Protein AF-A0A0R3FF87-F1 (afdb_monomer_lite)

Secondary structure (DSSP, 8-state):
-EETTEE--B-TT-BSHHHHHHHHHHHHH-HHHHHTT----SB--HHHHHHHHHHHHHTTS---S-B-HHHHHHHHTPPPPGGGSEEEEEEPPTT--TT-SHHHHHHHHS-TTTEEEEE-------TT---SSS--TTPPPHHHHHHHHHHHHHHHHHHS-S-EEEEEETHHHHHHHHHHHHHHSSSTTGGGGGGEEEEEEES-TTPPTT--SBTB---SB-SSSS--SS--TTEEEE--TT-TTT-BPSSHHHHHHHHHHHHHHT--TT-HHHHHHHHHHHHTTSTTHHHHHHHHHS-TT-TTTHHHHHHHHHHHHHTTHHHHT-TTTSB-SSSS--BHHHHHHHHHHHHHHHHTT-

Radius of gyration: 25.39 Å; chains: 1; bounding box: 69×38×69 Å

Structure (mmCIF, N/CA/C/O backbone):
data_AF-A0A0R3FF87-F1
#
_entry.id   AF-A0A0R3FF87-F1
#
loop_
_atom_site.group_PDB
_atom_site.id
_atom_site.type_symbol
_atom_site.label_atom_id
_atom_site.label_alt_id
_atom_site.label_comp_id
_atom_site.label_asym_id
_atom_site.label_entity_id
_atom_site.label_seq_id
_atom_site.pdbx_PDB_ins_code
_atom_site.Cartn_x
_atom_site.Cartn_y
_atom_site.Cartn_z
_atom_site.occupancy
_atom_site.B_iso_or_equiv
_atom_site.auth_seq_id
_atom_site.auth_comp_id
_atom_site.auth_asym_id
_atom_site.auth_atom_id
_atom_site.pdbx_PDB_model_num
ATOM 1 N N . MET A 1 1 ? 13.620 -11.286 -29.426 1.00 75.56 1 MET A N 1
ATOM 2 C CA . MET A 1 1 ? 13.032 -12.639 -29.392 1.00 75.56 1 MET A CA 1
ATOM 3 C C . MET A 1 1 ? 11.513 -12.632 -29.184 1.00 75.56 1 MET A C 1
ATOM 5 O O . MET A 1 1 ? 10.991 -11.913 -28.330 1.00 75.56 1 MET A O 1
ATOM 9 N N . ILE A 1 2 ? 10.801 -13.453 -29.965 1.00 73.06 2 ILE A N 1
ATOM 10 C CA . ILE A 1 2 ? 9.361 -13.717 -29.825 1.00 73.06 2 ILE A CA 1
ATOM 11 C C . ILE A 1 2 ? 9.186 -15.142 -29.293 1.00 73.06 2 ILE A C 1
ATOM 13 O O . ILE A 1 2 ? 9.691 -16.082 -29.898 1.00 73.06 2 ILE A O 1
ATOM 17 N N . VAL A 1 3 ? 8.452 -15.307 -28.194 1.00 70.25 3 VAL A N 1
ATOM 18 C CA . VAL A 1 3 ? 8.075 -16.617 -27.642 1.00 70.25 3 VAL A CA 1
ATOM 19 C C . VAL A 1 3 ? 6.555 -16.691 -27.649 1.00 70.25 3 VAL A C 1
ATOM 21 O O . VAL A 1 3 ? 5.893 -15.791 -27.139 1.00 70.25 3 VAL A O 1
ATOM 24 N N . ASN A 1 4 ? 5.988 -17.727 -28.272 1.00 73.56 4 ASN A N 1
ATOM 25 C CA . ASN A 1 4 ? 4.534 -17.911 -28.399 1.00 73.56 4 ASN A CA 1
ATOM 26 C C . ASN A 1 4 ? 3.792 -16.676 -28.958 1.00 73.56 4 ASN A C 1
ATOM 28 O O . ASN A 1 4 ? 2.701 -16.336 -28.511 1.00 73.56 4 ASN A O 1
ATOM 32 N N . GLY A 1 5 ? 4.397 -15.972 -29.922 1.00 62.62 5 GLY A N 1
ATOM 33 C CA . GLY A 1 5 ? 3.806 -14.780 -30.546 1.00 62.62 5 GLY A CA 1
ATOM 34 C C . GLY A 1 5 ? 3.910 -13.489 -29.724 1.00 62.62 5 GLY A C 1
ATOM 35 O O . GLY A 1 5 ? 3.470 -12.444 -30.195 1.00 62.62 5 GLY A O 1
ATOM 36 N N . GLN A 1 6 ? 4.522 -13.522 -28.536 1.00 64.50 6 GLN A N 1
ATOM 37 C CA . GLN A 1 6 ? 4.756 -12.340 -27.706 1.00 64.50 6 GLN A CA 1
ATOM 38 C C . GLN A 1 6 ? 6.233 -11.952 -27.687 1.00 64.50 6 GLN A C 1
ATOM 40 O O . GLN A 1 6 ? 7.121 -12.796 -27.567 1.00 64.50 6 GLN A O 1
ATOM 45 N N . PHE A 1 7 ? 6.505 -10.653 -27.791 1.00 76.44 7 PHE A N 1
ATOM 46 C CA . PHE A 1 7 ? 7.851 -10.125 -27.604 1.00 76.44 7 PHE A CA 1
ATOM 47 C C . PHE A 1 7 ? 8.219 -10.165 -26.116 1.00 76.44 7 PHE A C 1
ATOM 49 O O . PHE A 1 7 ? 7.610 -9.465 -25.310 1.00 76.44 7 PHE A O 1
ATOM 56 N N . VAL A 1 8 ? 9.222 -10.969 -25.759 1.00 80.19 8 VAL A N 1
ATOM 57 C CA . VAL A 1 8 ? 9.635 -11.185 -24.356 1.00 80.19 8 VAL A CA 1
ATOM 58 C C . VAL A 1 8 ? 10.931 -10.459 -23.982 1.00 80.19 8 VAL A C 1
ATOM 60 O O . VAL A 1 8 ? 11.294 -10.394 -22.809 1.00 80.19 8 VAL A O 1
ATOM 63 N N . GLY A 1 9 ? 11.627 -9.877 -24.961 1.00 88.44 9 GLY A N 1
ATOM 64 C CA . GLY A 1 9 ? 12.899 -9.178 -24.777 1.00 88.44 9 GLY A CA 1
ATOM 65 C C . GLY A 1 9 ? 13.931 -9.558 -25.833 1.00 88.44 9 GLY A C 1
ATOM 66 O O . GLY A 1 9 ? 13.592 -10.181 -26.842 1.00 88.44 9 GLY A O 1
ATOM 67 N N . TYR A 1 10 ? 15.183 -9.168 -25.587 1.00 94.69 10 TYR A N 1
ATOM 68 C CA . TYR A 1 10 ? 16.326 -9.518 -26.434 1.00 94.69 10 TYR A CA 1
ATOM 69 C C . TYR A 1 10 ? 17.139 -10.648 -25.798 1.00 94.69 10 TYR A C 1
ATOM 71 O O . TYR A 1 10 ? 17.425 -10.568 -24.605 1.00 94.69 10 TYR A O 1
ATOM 79 N N . GLY A 1 11 ? 17.480 -11.685 -26.551 1.00 94.19 11 GLY A N 1
ATOM 80 C CA . GLY A 1 11 ? 18.270 -12.833 -26.099 1.00 94.19 11 GLY A CA 1
ATOM 81 C C . GLY A 1 11 ? 19.233 -13.303 -27.185 1.00 94.19 11 GLY A C 1
ATOM 82 O O . GLY A 1 11 ? 19.404 -12.613 -28.189 1.00 94.19 11 GLY A O 1
ATOM 83 N N . GLU A 1 12 ? 19.859 -14.462 -26.978 1.00 94.06 12 GLU A N 1
ATOM 84 C CA . GLU A 1 12 ? 20.856 -15.002 -27.905 1.00 94.06 12 GLU A CA 1
ATOM 85 C C . GLU A 1 12 ? 20.340 -15.056 -29.355 1.00 94.06 12 GLU A C 1
ATOM 87 O O . GLU A 1 12 ? 19.213 -15.479 -29.621 1.00 94.06 12 GLU A O 1
ATOM 92 N N . GLY A 1 13 ? 21.163 -14.585 -30.292 1.00 93.69 13 GLY A N 1
ATOM 93 C CA . GLY A 1 13 ? 20.850 -14.516 -31.719 1.00 93.69 13 GLY A CA 1
ATOM 94 C C . GLY A 1 13 ? 20.108 -13.251 -32.163 1.00 93.69 13 GLY A C 1
ATOM 95 O O . GLY A 1 13 ? 20.034 -12.993 -33.364 1.00 93.69 13 GLY A O 1
ATOM 96 N N . ASP A 1 14 ? 19.590 -12.430 -31.241 1.00 95.06 14 ASP A N 1
ATOM 97 C CA . ASP A 1 14 ? 19.020 -11.129 -31.604 1.00 95.06 14 ASP A CA 1
ATOM 98 C C . ASP A 1 14 ? 20.130 -10.135 -32.013 1.00 95.06 14 ASP A C 1
ATOM 100 O O . ASP A 1 14 ? 21.211 -10.092 -31.419 1.00 95.06 14 ASP A O 1
ATOM 104 N N . GLN A 1 15 ? 19.837 -9.278 -32.999 1.00 95.12 15 GLN A N 1
ATOM 105 C CA . GLN A 1 15 ? 20.725 -8.201 -33.451 1.00 95.12 15 GLN A CA 1
ATOM 106 C C . GLN A 1 15 ? 19.973 -6.868 -33.566 1.00 95.12 15 GLN A C 1
ATOM 108 O O . GLN A 1 15 ? 18.803 -6.836 -33.955 1.00 95.12 15 GLN A O 1
ATOM 113 N N . GLY A 1 16 ? 20.647 -5.757 -33.259 1.00 92.06 16 GLY A N 1
ATOM 114 C CA . GLY A 1 16 ? 20.179 -4.411 -33.587 1.00 92.06 16 GLY A CA 1
ATOM 115 C C . GLY A 1 16 ? 20.404 -3.362 -32.492 1.00 92.06 16 GLY A C 1
ATOM 116 O O . GLY A 1 16 ? 21.045 -3.635 -31.476 1.00 92.06 16 GLY A O 1
ATOM 117 N N . PRO A 1 17 ? 19.829 -2.153 -32.652 1.00 89.75 17 PRO A N 1
ATOM 118 C CA . PRO A 1 17 ? 20.150 -0.991 -31.812 1.00 89.75 17 PRO A CA 1
ATOM 119 C C . PRO A 1 17 ? 19.880 -1.176 -30.313 1.00 89.75 17 PRO A C 1
ATOM 121 O O . PRO A 1 17 ? 20.540 -0.577 -29.466 1.00 89.75 17 PRO A O 1
ATOM 124 N N . GLU A 1 18 ? 18.888 -1.990 -29.950 1.00 88.50 18 GLU A N 1
ATOM 125 C CA . GLU A 1 18 ? 18.608 -2.278 -28.540 1.00 88.50 18 GLU A CA 1
ATOM 126 C C . GLU A 1 18 ? 19.579 -3.302 -27.947 1.00 88.50 18 GLU A C 1
ATOM 128 O O . GLU A 1 18 ? 19.941 -3.170 -26.780 1.00 88.50 18 GLU A O 1
ATOM 133 N N . VAL A 1 19 ? 20.055 -4.271 -28.734 1.00 94.81 19 VAL A N 1
ATOM 134 C CA . VAL A 1 19 ? 21.125 -5.187 -28.312 1.00 94.81 19 VAL A CA 1
ATOM 135 C C . VAL A 1 19 ? 22.423 -4.409 -28.125 1.00 94.81 19 VAL A C 1
ATOM 137 O O . VAL A 1 19 ? 23.071 -4.548 -27.088 1.00 94.81 19 VAL A O 1
ATOM 140 N N . GLU A 1 20 ? 22.739 -3.504 -29.054 1.00 94.81 20 GLU A N 1
ATOM 141 C CA . GLU A 1 20 ? 23.871 -2.582 -28.927 1.00 94.81 20 GLU A CA 1
ATOM 142 C C . GLU A 1 20 ? 23.822 -1.795 -27.619 1.00 94.81 20 GLU A C 1
ATOM 144 O O . GLU A 1 20 ? 24.807 -1.712 -26.885 1.00 94.81 20 GLU A O 1
ATOM 149 N N . ARG A 1 21 ? 22.637 -1.303 -27.255 1.00 92.31 21 ARG A N 1
ATOM 150 C CA . ARG A 1 21 ? 22.412 -0.587 -26.000 1.00 92.31 21 ARG A CA 1
ATOM 151 C C . ARG A 1 21 ? 22.600 -1.474 -24.764 1.00 92.31 21 ARG A C 1
ATOM 153 O O . ARG A 1 21 ? 23.215 -1.023 -23.796 1.00 92.31 21 ARG A O 1
ATOM 160 N N . VAL A 1 22 ? 22.118 -2.722 -24.775 1.00 94.69 22 VAL A N 1
ATOM 161 C CA . VAL A 1 22 ? 22.374 -3.707 -23.701 1.00 94.69 22 VAL A CA 1
ATOM 162 C C . VAL A 1 22 ? 23.873 -3.912 -23.517 1.00 94.69 22 VAL A C 1
ATOM 164 O O . VAL A 1 22 ? 24.384 -3.756 -22.403 1.00 94.69 22 VAL A O 1
ATOM 167 N N . ARG A 1 23 ? 24.583 -4.210 -24.607 1.00 96.31 23 ARG A N 1
ATOM 168 C CA . ARG A 1 23 ? 26.025 -4.466 -24.585 1.00 96.31 23 ARG A CA 1
ATOM 169 C C . ARG A 1 23 ? 26.808 -3.238 -24.139 1.00 96.31 23 ARG A C 1
ATOM 171 O O . ARG A 1 23 ? 27.692 -3.373 -23.294 1.00 96.31 23 ARG A O 1
ATOM 178 N N . TYR A 1 24 ? 26.436 -2.050 -24.616 1.00 94.12 24 TYR A N 1
ATOM 179 C CA . TYR A 1 24 ? 27.005 -0.776 -24.183 1.00 94.12 24 TYR A CA 1
ATOM 180 C C . TYR A 1 24 ? 26.887 -0.608 -22.666 1.00 94.12 24 TYR A C 1
ATOM 182 O O . TYR A 1 24 ? 27.896 -0.485 -21.982 1.00 94.12 24 TYR A O 1
ATOM 190 N N . TYR A 1 25 ? 25.682 -0.684 -22.095 1.00 94.50 25 TYR A N 1
ATOM 191 C CA . TYR A 1 25 ? 25.513 -0.447 -20.659 1.00 94.50 25 TYR A CA 1
ATOM 192 C C . TYR A 1 25 ? 26.166 -1.513 -19.779 1.00 94.50 25 TYR A C 1
ATOM 194 O O . TYR A 1 25 ? 26.689 -1.162 -18.719 1.00 94.50 25 TYR A O 1
ATOM 202 N N . LEU A 1 26 ? 26.159 -2.785 -20.194 1.00 95.38 26 LEU A N 1
ATOM 203 C CA . LEU A 1 26 ? 26.891 -3.837 -19.484 1.00 95.38 26 LEU A CA 1
ATOM 204 C C . LEU A 1 26 ? 28.390 -3.534 -19.467 1.00 95.38 26 LEU A C 1
ATOM 206 O O . LEU A 1 26 ? 29.014 -3.567 -18.407 1.00 95.38 26 LEU A O 1
ATOM 210 N N . THR A 1 27 ? 28.935 -3.186 -20.631 1.00 93.88 27 THR A N 1
ATOM 211 C CA . THR A 1 27 ? 30.359 -2.898 -20.799 1.00 93.88 27 THR A CA 1
ATOM 212 C C . THR A 1 27 ? 30.756 -1.636 -20.051 1.00 93.88 27 THR A C 1
ATOM 214 O O . THR A 1 27 ? 31.763 -1.661 -19.361 1.00 93.88 27 THR A O 1
ATOM 217 N N . GLU A 1 28 ? 29.984 -0.550 -20.117 1.00 91.94 28 GLU A N 1
ATOM 218 C CA . GLU A 1 28 ? 30.348 0.737 -19.511 1.00 91.94 28 GLU A CA 1
ATOM 219 C C . GLU A 1 28 ? 30.217 0.731 -17.987 1.00 91.94 28 GLU A C 1
ATOM 221 O O . GLU A 1 28 ? 31.126 1.167 -17.271 1.00 91.94 28 GLU A O 1
ATOM 226 N N . LYS A 1 29 ? 29.110 0.196 -17.461 1.00 90.75 29 LYS A N 1
ATOM 227 C CA . LYS A 1 29 ? 28.803 0.286 -16.027 1.00 90.75 29 LYS A CA 1
ATOM 228 C C . LYS A 1 29 ? 29.553 -0.729 -15.177 1.00 90.75 29 LYS A C 1
ATOM 230 O O . LYS A 1 29 ? 29.736 -0.489 -13.983 1.00 90.75 29 LYS A O 1
ATOM 235 N N . PHE A 1 30 ? 29.982 -1.852 -15.751 1.00 93.44 30 PHE A N 1
ATOM 236 C CA . PHE A 1 30 ? 30.486 -2.975 -14.969 1.00 93.44 30 PHE A CA 1
ATOM 237 C C . PHE A 1 30 ? 31.878 -3.408 -15.415 1.00 93.44 30 PHE A C 1
ATOM 239 O O . PHE A 1 30 ? 32.057 -4.041 -16.450 1.00 93.44 30 PHE A O 1
ATOM 246 N N . ARG A 1 31 ? 32.880 -3.135 -14.568 1.00 93.94 31 ARG A N 1
ATOM 247 C CA . ARG A 1 31 ? 34.257 -3.604 -14.789 1.00 93.94 31 ARG A CA 1
ATOM 248 C C . ARG A 1 31 ? 34.319 -5.123 -14.962 1.00 93.94 31 ARG A C 1
ATOM 250 O O . ARG A 1 31 ? 34.937 -5.579 -15.910 1.00 93.94 31 ARG A O 1
ATOM 257 N N . TRP A 1 32 ? 33.601 -5.874 -14.127 1.00 95.56 32 TRP A N 1
ATOM 258 C CA . TRP A 1 32 ? 33.578 -7.337 -14.199 1.00 95.56 32 TRP A CA 1
ATOM 259 C C . TRP A 1 32 ? 33.046 -7.864 -15.539 1.00 95.56 32 TRP A C 1
ATOM 261 O O . TRP A 1 32 ? 33.488 -8.913 -15.987 1.00 95.56 32 TRP A O 1
ATOM 271 N N . ALA A 1 33 ? 32.144 -7.140 -16.214 1.00 96.06 33 ALA A N 1
ATOM 272 C CA . ALA A 1 33 ? 31.680 -7.532 -17.542 1.00 96.06 33 ALA A CA 1
ATOM 273 C C . ALA A 1 33 ? 32.815 -7.402 -18.569 1.00 96.06 33 ALA A C 1
ATOM 275 O O . ALA A 1 33 ? 33.036 -8.312 -19.364 1.00 96.06 33 ALA A O 1
ATOM 276 N N . ARG A 1 34 ? 33.593 -6.312 -18.506 1.00 96.62 34 ARG A N 1
ATOM 277 C CA . ARG A 1 34 ? 34.792 -6.126 -19.343 1.00 96.62 34 ARG A CA 1
ATOM 278 C C . ARG A 1 34 ? 35.865 -7.170 -19.050 1.00 96.62 34 ARG A C 1
ATOM 280 O O . ARG A 1 34 ? 36.460 -7.694 -19.983 1.00 96.62 34 ARG A O 1
ATOM 287 N N . ASP A 1 35 ? 36.068 -7.514 -17.781 1.00 96.56 35 ASP A N 1
ATOM 288 C CA . ASP A 1 35 ? 37.033 -8.543 -17.371 1.00 96.56 35 ASP A CA 1
ATOM 289 C C . ASP A 1 35 ? 36.634 -9.941 -17.888 1.00 96.56 35 ASP A C 1
ATOM 291 O O . ASP A 1 35 ? 37.496 -10.777 -18.147 1.00 96.56 35 ASP A O 1
ATOM 295 N N . MET A 1 36 ? 35.336 -10.182 -18.114 1.00 95.69 36 MET A N 1
ATOM 296 C CA . MET A 1 36 ? 34.819 -11.379 -18.795 1.00 95.69 36 MET A CA 1
ATOM 297 C C . MET A 1 36 ? 34.986 -11.340 -20.327 1.00 95.69 36 MET A C 1
ATOM 299 O O . MET A 1 36 ? 34.579 -12.281 -21.005 1.00 95.69 36 MET A O 1
ATOM 303 N N . GLY A 1 37 ? 35.569 -10.275 -20.883 1.00 95.50 37 GLY A N 1
ATOM 304 C CA . GLY A 1 37 ? 35.778 -10.094 -22.320 1.00 95.50 37 GLY A CA 1
ATOM 305 C C . GLY A 1 37 ? 34.614 -9.420 -23.049 1.00 95.50 37 GLY A C 1
ATOM 306 O O . GLY A 1 37 ? 34.598 -9.415 -24.278 1.00 95.50 37 GLY A O 1
ATOM 307 N N . MET A 1 38 ? 33.635 -8.863 -22.326 1.00 95.50 38 MET A N 1
ATOM 308 C CA . MET A 1 38 ? 32.504 -8.173 -22.943 1.00 95.50 38 MET A CA 1
ATOM 309 C C . MET A 1 38 ? 32.966 -6.913 -23.681 1.00 95.50 38 MET A C 1
ATOM 311 O O . MET A 1 38 ? 33.672 -6.070 -23.122 1.00 95.50 38 MET A O 1
ATOM 315 N N . THR A 1 39 ? 32.514 -6.765 -24.922 1.00 93.88 39 THR A N 1
ATOM 316 C CA . THR A 1 39 ? 32.780 -5.605 -25.780 1.00 93.88 39 THR A CA 1
ATOM 317 C C . THR A 1 39 ? 31.483 -4.986 -26.295 1.00 93.88 39 THR A C 1
ATOM 319 O O . THR A 1 39 ? 30.411 -5.604 -26.262 1.00 93.88 39 THR A O 1
ATOM 322 N N . HIS A 1 40 ? 31.581 -3.762 -26.818 1.00 91.50 40 HIS A N 1
ATOM 323 C CA . HIS A 1 40 ? 30.494 -3.148 -27.584 1.00 91.50 40 HIS A CA 1
ATOM 324 C C . HIS A 1 40 ? 30.207 -3.969 -28.849 1.00 91.50 40 HIS A C 1
ATOM 326 O O . HIS A 1 40 ? 31.083 -4.666 -29.361 1.00 91.50 40 HIS A O 1
ATOM 332 N N . GLY A 1 41 ? 28.977 -3.890 -29.341 1.00 93.19 41 GLY A N 1
ATOM 333 C CA . GLY A 1 41 ? 28.518 -4.619 -30.521 1.00 93.19 41 GLY A CA 1
ATOM 334 C C . GLY A 1 41 ? 27.004 -4.736 -30.512 1.00 93.19 41 GLY A C 1
ATOM 335 O O . GLY A 1 41 ? 26.388 -4.567 -29.466 1.00 93.19 41 GLY A O 1
ATOM 336 N N . ASP A 1 42 ? 26.409 -5.024 -31.659 1.00 95.69 42 ASP A N 1
ATOM 337 C CA . ASP A 1 42 ? 24.960 -5.061 -31.863 1.00 95.69 42 ASP A CA 1
ATOM 338 C C . ASP A 1 42 ? 24.380 -6.481 -31.898 1.00 95.69 42 ASP A C 1
ATOM 340 O O . ASP A 1 42 ? 23.174 -6.623 -32.078 1.00 95.69 42 ASP A O 1
ATOM 344 N N . TYR A 1 43 ? 25.207 -7.513 -31.702 1.00 97.44 43 TYR A N 1
ATOM 345 C CA . TYR A 1 43 ? 24.815 -8.924 -31.704 1.00 97.44 43 TYR A CA 1
ATOM 346 C C . TYR A 1 43 ? 24.816 -9.529 -30.294 1.00 97.44 43 TYR A C 1
ATOM 348 O O . TYR A 1 43 ? 25.769 -9.360 -29.524 1.00 97.44 43 TYR A O 1
ATOM 356 N N . PHE A 1 44 ? 23.745 -10.243 -29.953 1.00 97.19 44 PHE A N 1
ATOM 357 C CA . PHE A 1 44 ? 23.562 -10.878 -28.653 1.00 97.19 44 PHE A CA 1
ATOM 358 C C . PHE A 1 44 ? 24.100 -12.315 -28.719 1.00 97.19 44 PHE A C 1
ATOM 360 O O . PHE A 1 44 ? 23.409 -13.235 -29.143 1.00 97.19 44 PHE A O 1
ATOM 367 N N . ASP A 1 45 ? 25.357 -12.502 -28.326 1.00 96.25 45 ASP A N 1
ATOM 368 C CA . ASP A 1 45 ? 26.049 -13.799 -28.313 1.00 96.25 45 ASP A CA 1
ATOM 369 C C . ASP A 1 45 ? 25.944 -14.516 -26.949 1.00 96.25 45 ASP A C 1
ATOM 371 O O . ASP A 1 45 ? 25.477 -13.948 -25.957 1.00 96.25 45 ASP A O 1
ATOM 375 N N . GLU A 1 46 ? 26.446 -15.753 -26.874 1.00 96.75 46 GLU A N 1
ATOM 376 C CA . GLU A 1 46 ? 26.540 -16.539 -25.629 1.00 96.75 46 GLU A CA 1
ATOM 377 C C . GLU A 1 46 ? 27.287 -15.793 -24.503 1.00 96.75 46 GLU A C 1
ATOM 379 O O . GLU A 1 46 ? 27.026 -15.981 -23.309 1.00 96.75 46 GLU A O 1
ATOM 384 N N . LEU A 1 47 ? 28.259 -14.935 -24.846 1.00 97.31 47 LEU A N 1
ATOM 385 C CA . LEU A 1 47 ? 28.955 -14.119 -23.851 1.00 97.31 47 LEU A CA 1
ATOM 386 C C . LEU A 1 47 ? 28.024 -13.046 -23.273 1.00 97.31 47 LEU A C 1
ATOM 388 O O . LEU A 1 47 ? 27.977 -12.889 -22.052 1.00 97.31 47 LEU A O 1
ATOM 392 N N . THR A 1 48 ? 27.256 -12.364 -24.123 1.00 97.50 48 THR A N 1
ATOM 393 C CA . THR A 1 48 ? 26.240 -11.382 -23.729 1.00 97.50 48 THR A CA 1
ATOM 394 C C . THR A 1 48 ? 25.221 -12.020 -22.802 1.00 97.50 48 THR A C 1
ATOM 396 O O . THR A 1 48 ? 24.919 -11.445 -21.758 1.00 97.50 48 THR A O 1
ATOM 399 N N . GLU A 1 49 ? 24.741 -13.221 -23.131 1.00 97.62 49 GLU A N 1
ATOM 400 C CA . GLU A 1 49 ? 23.790 -13.948 -22.292 1.00 97.62 49 GLU A CA 1
ATOM 401 C C . GLU A 1 49 ? 24.378 -14.250 -20.909 1.00 97.62 49 GLU A C 1
ATOM 403 O O . GLU A 1 49 ? 23.790 -13.876 -19.893 1.00 97.62 49 GLU A O 1
ATOM 408 N N . ARG A 1 50 ? 25.578 -14.842 -20.840 1.00 97.62 50 ARG A N 1
ATOM 409 C CA . ARG A 1 50 ? 26.239 -15.158 -19.560 1.00 97.62 50 ARG A CA 1
ATOM 410 C C . ARG A 1 50 ? 26.492 -13.917 -18.708 1.00 97.62 50 ARG A C 1
ATOM 412 O O . ARG A 1 50 ? 26.245 -13.939 -17.499 1.00 97.62 50 ARG A O 1
ATOM 419 N N . VAL A 1 51 ? 26.964 -12.832 -19.322 1.00 97.69 51 VAL A N 1
ATOM 420 C CA . VAL A 1 51 ? 27.173 -11.547 -18.641 1.00 97.69 51 VAL A CA 1
ATOM 421 C C . VAL A 1 51 ? 25.836 -10.992 -18.143 1.00 97.69 51 VAL A C 1
ATOM 423 O O . VAL A 1 51 ? 25.751 -10.526 -17.006 1.00 97.69 51 VAL A O 1
ATOM 426 N N . LEU A 1 52 ? 24.769 -11.084 -18.939 1.00 97.25 52 LEU A N 1
ATOM 427 C CA . LEU A 1 52 ? 23.447 -10.607 -18.546 1.00 97.25 52 LEU A CA 1
ATOM 428 C C . LEU A 1 52 ? 22.834 -11.445 -17.413 1.00 97.25 52 LEU A C 1
ATOM 430 O O . LEU A 1 52 ? 22.269 -10.869 -16.485 1.00 97.25 52 LEU A O 1
ATOM 434 N N . ILE A 1 53 ? 23.005 -12.770 -17.426 1.00 97.44 53 ILE A N 1
ATOM 435 C CA . ILE A 1 53 ? 22.626 -13.677 -16.328 1.00 97.44 53 ILE A CA 1
ATOM 436 C C . ILE A 1 53 ? 23.343 -13.266 -15.042 1.00 97.44 53 ILE A C 1
ATOM 438 O O . ILE A 1 53 ? 22.714 -13.162 -13.986 1.00 97.44 53 ILE A O 1
ATOM 442 N N . GLN A 1 54 ? 24.653 -13.008 -15.110 1.00 96.88 54 GLN A N 1
ATOM 443 C CA . GLN A 1 54 ? 25.413 -12.562 -13.943 1.00 96.88 54 GLN A CA 1
ATOM 444 C C . GLN A 1 54 ? 24.916 -11.204 -13.440 1.00 96.88 54 GLN A C 1
ATOM 446 O O . GLN A 1 54 ? 24.725 -11.028 -12.236 1.00 96.88 54 GLN A O 1
ATOM 451 N N . PHE A 1 55 ? 24.647 -10.262 -14.347 1.00 95.56 55 PHE A N 1
ATOM 452 C CA . PHE A 1 55 ? 24.032 -8.986 -13.998 1.00 95.56 55 PHE A CA 1
ATOM 453 C C . PHE A 1 55 ? 22.697 -9.200 -13.276 1.00 95.56 55 PHE A C 1
ATOM 455 O O . PHE A 1 55 ? 22.541 -8.691 -12.169 1.00 95.56 55 PHE A O 1
ATOM 462 N N . GLN A 1 56 ? 21.777 -9.984 -13.848 1.00 94.44 56 GLN A N 1
ATOM 463 C CA . GLN A 1 56 ? 20.458 -10.281 -13.279 1.00 94.44 56 GLN A CA 1
ATOM 464 C C . GLN A 1 56 ? 20.567 -10.865 -11.864 1.00 94.44 56 GLN A C 1
ATOM 466 O O . GLN A 1 56 ? 19.905 -10.355 -10.960 1.00 94.44 56 GLN A O 1
ATOM 471 N N . LYS A 1 57 ? 21.470 -11.832 -11.635 1.00 90.19 57 LYS A N 1
ATOM 472 C CA . LYS A 1 57 ? 21.771 -12.363 -10.291 1.00 90.19 57 LYS A CA 1
ATOM 473 C C . LYS A 1 57 ? 22.225 -11.262 -9.333 1.00 90.19 57 LYS A C 1
ATOM 475 O O . LYS A 1 57 ? 21.679 -11.142 -8.240 1.00 90.19 57 LYS A O 1
ATOM 480 N N . ASN A 1 58 ? 23.173 -10.427 -9.761 1.00 88.50 58 ASN A N 1
ATOM 481 C CA . ASN A 1 58 ? 23.732 -9.350 -8.938 1.00 88.50 58 ASN A CA 1
ATOM 482 C C . ASN A 1 58 ? 22.684 -8.300 -8.535 1.00 88.50 58 ASN A C 1
ATOM 484 O O . ASN A 1 58 ? 22.837 -7.646 -7.506 1.00 88.50 58 ASN A O 1
ATOM 488 N N . VAL A 1 59 ? 21.635 -8.107 -9.343 1.00 82.12 59 VAL A N 1
ATOM 489 C CA . VAL A 1 59 ? 20.573 -7.123 -9.077 1.00 82.12 59 VAL A CA 1
ATOM 490 C C . VAL A 1 59 ? 19.264 -7.735 -8.568 1.00 82.12 59 VAL A C 1
ATOM 492 O O . VAL A 1 59 ? 18.288 -7.001 -8.419 1.00 82.12 59 VAL A O 1
ATOM 495 N N . GLY A 1 60 ? 19.234 -9.044 -8.298 1.00 78.44 60 GLY A N 1
ATOM 496 C CA . GLY A 1 60 ? 18.058 -9.748 -7.778 1.00 78.44 60 GLY A CA 1
ATOM 497 C C . GLY A 1 60 ? 16.915 -9.925 -8.787 1.00 78.44 60 GLY A C 1
ATOM 498 O O . GLY A 1 60 ? 15.758 -10.033 -8.386 1.00 78.44 60 GLY A O 1
ATOM 499 N N . LEU A 1 61 ? 17.213 -9.924 -10.089 1.00 82.88 61 LEU A N 1
ATOM 500 C CA . LEU A 1 61 ? 16.257 -10.245 -11.154 1.00 82.88 61 LEU A CA 1
ATOM 501 C C . LEU A 1 61 ? 16.319 -11.742 -11.518 1.00 82.88 61 LEU A C 1
ATOM 503 O O . LEU A 1 61 ? 17.362 -12.370 -11.316 1.00 82.88 61 LEU A O 1
ATOM 507 N N . PRO A 1 62 ? 15.248 -12.323 -12.101 1.00 87.50 62 PRO A N 1
ATOM 508 C CA . PRO A 1 62 ? 15.309 -13.661 -12.684 1.00 87.50 62 PRO A CA 1
ATOM 509 C C . PRO A 1 62 ? 16.461 -13.771 -13.688 1.00 87.50 62 PRO A C 1
ATOM 511 O O . PRO A 1 62 ? 16.540 -12.999 -14.643 1.00 87.50 62 PRO A O 1
ATOM 514 N N . ALA A 1 63 ? 17.359 -14.725 -13.455 1.00 92.88 63 ALA A N 1
ATOM 515 C CA . ALA A 1 63 ? 18.607 -14.886 -14.195 1.00 92.88 63 ALA A CA 1
ATOM 516 C C . ALA A 1 63 ? 18.410 -15.735 -15.461 1.00 92.88 63 ALA A C 1
ATOM 518 O O . ALA A 1 63 ? 18.965 -16.824 -15.582 1.00 92.88 63 ALA A O 1
ATOM 519 N N . VAL A 1 64 ? 17.551 -15.247 -16.355 1.00 93.31 64 VAL A N 1
ATOM 520 C CA . VAL A 1 64 ? 17.068 -15.963 -17.547 1.00 93.31 64 VAL A CA 1
ATOM 521 C C . VAL A 1 64 ? 17.836 -15.624 -18.825 1.00 93.31 64 VAL A C 1
ATOM 523 O O . VAL A 1 64 ? 17.486 -16.143 -19.873 1.00 93.31 64 VAL A O 1
ATOM 526 N N . GLY A 1 65 ? 18.808 -14.706 -18.781 1.00 94.56 65 GLY A N 1
ATOM 527 C CA . GLY A 1 65 ? 19.616 -14.348 -19.959 1.00 94.56 65 GLY A CA 1
ATOM 528 C C . GLY A 1 65 ? 18.896 -13.495 -21.003 1.00 94.56 65 GLY A C 1
ATOM 529 O O . GLY A 1 65 ? 19.495 -13.088 -21.990 1.00 94.56 65 GLY A O 1
ATOM 530 N N . ILE A 1 66 ? 17.637 -13.133 -20.752 1.00 94.69 66 ILE A N 1
ATOM 531 C CA . ILE A 1 66 ? 16.828 -12.288 -21.634 1.00 94.69 66 ILE A CA 1
ATOM 532 C C . ILE A 1 66 ? 16.821 -10.845 -21.117 1.00 94.69 66 ILE A C 1
ATOM 534 O O . ILE A 1 66 ? 16.400 -10.574 -19.988 1.00 94.69 66 ILE A O 1
ATOM 538 N N . ALA A 1 67 ? 17.203 -9.889 -21.965 1.00 91.69 67 ALA A N 1
ATOM 539 C CA . ALA A 1 67 ? 17.084 -8.450 -21.734 1.00 91.69 67 ALA A CA 1
ATOM 540 C C . ALA A 1 67 ? 15.633 -7.972 -21.927 1.00 91.69 67 ALA A C 1
ATOM 542 O O . ALA A 1 67 ? 15.309 -7.174 -22.813 1.00 91.69 67 ALA A O 1
ATOM 543 N N . ASN A 1 68 ? 14.739 -8.481 -21.081 1.00 88.56 68 ASN A N 1
ATOM 544 C CA . ASN A 1 68 ? 13.350 -8.042 -20.987 1.00 88.56 68 ASN A CA 1
ATOM 545 C C . ASN A 1 68 ? 13.247 -6.605 -20.434 1.00 88.56 68 ASN A C 1
ATOM 547 O O . ASN A 1 68 ? 14.253 -5.950 -20.140 1.00 88.56 68 ASN A O 1
ATOM 551 N N . TYR A 1 69 ? 12.024 -6.078 -20.317 1.00 79.75 69 TYR A N 1
ATOM 552 C CA . TYR A 1 69 ? 11.807 -4.708 -19.842 1.00 79.75 69 TYR A CA 1
ATOM 553 C C . TYR A 1 69 ? 12.434 -4.471 -18.455 1.00 79.75 69 TYR A C 1
ATOM 555 O O . TYR A 1 69 ? 13.203 -3.522 -18.322 1.00 79.75 69 TYR A O 1
ATOM 563 N N . ALA A 1 70 ? 12.256 -5.383 -17.487 1.00 76.50 70 ALA A N 1
ATOM 564 C CA . ALA A 1 70 ? 12.940 -5.341 -16.183 1.00 76.50 70 ALA A CA 1
ATOM 565 C C . ALA A 1 70 ? 14.440 -5.117 -16.284 1.00 76.50 70 ALA A C 1
ATOM 567 O O . ALA A 1 70 ? 15.026 -4.256 -15.624 1.00 76.50 70 ALA A O 1
ATOM 568 N N . THR A 1 71 ? 15.059 -5.971 -17.094 1.00 89.75 71 THR A N 1
ATOM 569 C CA . THR A 1 71 ? 16.499 -6.094 -17.171 1.00 89.75 71 THR A CA 1
ATOM 570 C C . THR A 1 71 ? 17.052 -4.827 -17.787 1.00 89.75 71 THR A C 1
ATOM 572 O O . THR A 1 71 ? 17.968 -4.238 -17.224 1.00 89.75 71 THR A O 1
ATOM 575 N N . ARG A 1 72 ? 16.425 -4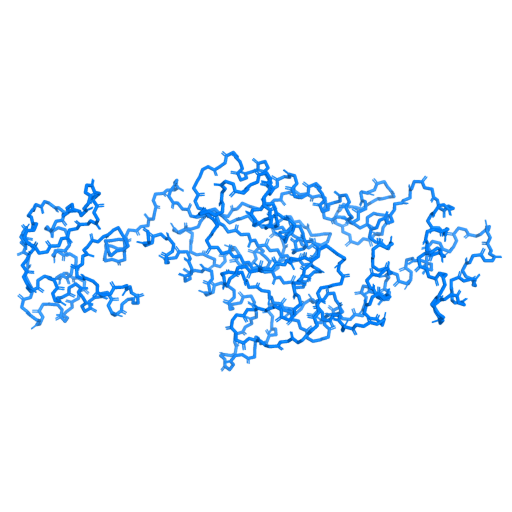.331 -18.861 1.00 88.75 72 ARG A N 1
ATOM 576 C CA . ARG A 1 72 ? 16.781 -3.055 -19.489 1.00 88.75 72 ARG A CA 1
ATOM 577 C C . ARG A 1 72 ? 16.557 -1.871 -18.553 1.00 88.75 72 ARG A C 1
ATOM 579 O O . ARG A 1 72 ? 17.453 -1.049 -18.412 1.00 88.75 72 ARG A O 1
ATOM 586 N N . MET A 1 73 ? 15.435 -1.812 -17.839 1.00 79.75 73 MET A N 1
ATOM 587 C CA . MET A 1 73 ? 15.170 -0.767 -16.844 1.00 79.75 73 MET A CA 1
ATOM 588 C C . MET A 1 73 ? 16.277 -0.705 -15.786 1.00 79.75 73 MET A C 1
ATOM 590 O O . MET A 1 73 ? 16.868 0.351 -15.546 1.00 79.75 73 MET A O 1
ATOM 594 N N . ARG A 1 74 ? 16.629 -1.860 -15.210 1.00 83.62 74 ARG A N 1
ATOM 595 C CA . ARG A 1 74 ? 17.654 -1.961 -14.169 1.00 83.62 74 ARG A CA 1
ATOM 596 C C . ARG A 1 74 ? 19.067 -1.710 -14.695 1.00 83.62 74 ARG A C 1
ATOM 598 O O . ARG A 1 74 ? 19.865 -1.092 -13.988 1.00 83.62 74 ARG A O 1
ATOM 605 N N . LEU A 1 75 ? 19.366 -2.181 -15.905 1.00 88.44 75 LEU A N 1
ATOM 606 C CA . LEU A 1 75 ? 20.668 -2.069 -16.563 1.00 88.44 75 LEU A CA 1
ATOM 607 C C . LEU A 1 75 ? 20.940 -0.633 -17.007 1.00 88.44 75 LEU A C 1
ATOM 609 O O . LEU A 1 75 ? 21.988 -0.063 -16.708 1.00 88.44 75 LEU A O 1
ATOM 613 N N . TYR A 1 76 ? 19.973 -0.012 -17.673 1.00 86.25 76 TYR A N 1
ATOM 614 C CA . TYR A 1 76 ? 20.096 1.345 -18.195 1.00 86.25 76 TYR A CA 1
ATOM 615 C C . TYR A 1 76 ? 19.959 2.381 -17.079 1.00 86.25 76 TYR A C 1
ATOM 617 O O . TYR A 1 76 ? 20.539 3.462 -17.164 1.00 86.25 76 TYR A O 1
ATOM 625 N N . GLY A 1 77 ? 19.295 2.023 -15.976 1.00 71.19 77 GLY A N 1
ATOM 626 C CA . GLY A 1 77 ? 18.874 2.991 -14.967 1.00 71.19 77 GLY A CA 1
ATOM 627 C C . GLY A 1 77 ? 17.738 3.870 -15.487 1.00 71.19 77 GLY A C 1
ATOM 628 O O . GLY A 1 77 ? 17.618 5.020 -15.071 1.00 71.19 77 GLY A O 1
ATOM 629 N N . LEU A 1 78 ? 16.936 3.350 -16.426 1.00 62.81 78 LEU A N 1
ATOM 630 C CA . LEU A 1 78 ? 15.737 4.041 -16.878 1.00 62.81 78 LEU A CA 1
ATOM 631 C C . LEU A 1 78 ? 14.731 4.073 -15.727 1.00 62.81 78 LEU A C 1
ATOM 633 O O . LEU A 1 78 ? 14.549 3.091 -15.007 1.00 62.81 78 LEU A O 1
ATOM 637 N N . LYS A 1 79 ? 14.071 5.217 -15.570 1.00 61.16 79 LYS A N 1
ATOM 638 C CA . LYS A 1 79 ? 12.896 5.361 -14.712 1.00 61.16 79 LYS A CA 1
ATOM 639 C C . LYS A 1 79 ? 11.648 5.186 -15.578 1.00 61.16 79 LYS A C 1
ATOM 641 O O . LYS A 1 79 ? 11.681 5.627 -16.731 1.00 61.16 79 LYS A O 1
ATOM 646 N N . PRO A 1 80 ? 10.584 4.532 -15.076 1.00 66.12 80 PRO A N 1
ATOM 647 C CA . PRO A 1 80 ? 9.336 4.426 -15.813 1.00 66.12 80 PRO A CA 1
ATOM 648 C C . PRO A 1 80 ? 8.894 5.810 -16.276 1.00 66.12 80 PRO A C 1
ATOM 650 O O . PRO A 1 80 ? 9.029 6.798 -15.536 1.00 66.12 80 PRO A O 1
ATOM 653 N N . LEU A 1 81 ? 8.352 5.888 -17.491 1.00 70.50 81 LEU A N 1
ATOM 654 C CA . LEU A 1 81 ? 7.668 7.105 -17.914 1.00 70.50 81 LEU A CA 1
ATOM 655 C C . LEU A 1 81 ? 6.533 7.385 -16.916 1.00 70.50 81 LEU A C 1
ATOM 657 O O . LEU A 1 81 ? 6.024 6.439 -16.315 1.00 70.50 81 LEU A O 1
ATOM 661 N N . PRO A 1 82 ? 6.124 8.646 -16.694 1.00 72.94 82 PRO A N 1
ATOM 662 C CA . PRO A 1 82 ? 5.147 8.966 -15.653 1.00 72.94 82 PRO A CA 1
ATOM 663 C C . PRO A 1 82 ? 3.871 8.104 -15.679 1.00 72.94 82 PRO A C 1
ATOM 665 O O . PRO A 1 82 ? 3.382 7.725 -14.622 1.00 72.94 82 PRO A O 1
ATOM 668 N N . TRP A 1 83 ? 3.385 7.719 -16.865 1.00 69.69 83 TRP A N 1
ATOM 669 C CA . TRP A 1 83 ? 2.212 6.846 -17.050 1.00 69.69 83 TRP A CA 1
ATOM 670 C C . TRP A 1 83 ? 2.479 5.342 -16.856 1.00 69.69 83 TRP A C 1
ATOM 672 O O . TRP A 1 83 ? 1.549 4.545 -16.863 1.00 69.69 83 TRP A O 1
ATOM 682 N N . GLN A 1 84 ? 3.742 4.938 -16.721 1.00 79.69 84 GLN A N 1
ATOM 683 C CA . GLN A 1 84 ? 4.167 3.572 -16.403 1.00 79.69 84 GLN A CA 1
ATOM 684 C C . GLN A 1 84 ? 4.485 3.400 -14.911 1.00 79.69 84 GLN A C 1
ATOM 686 O O . GLN A 1 84 ? 4.831 2.300 -14.489 1.00 79.69 84 GLN A O 1
ATOM 691 N N . ARG A 1 85 ? 4.424 4.472 -14.112 1.00 89.69 85 ARG A N 1
ATOM 692 C CA . ARG A 1 85 ? 4.660 4.406 -12.667 1.00 89.69 85 ARG A CA 1
ATOM 693 C C . ARG A 1 85 ? 3.510 3.703 -11.959 1.00 89.69 85 ARG A C 1
ATOM 695 O O . ARG A 1 85 ? 2.365 3.757 -12.399 1.00 89.69 85 ARG A O 1
ATOM 702 N N . ILE A 1 86 ? 3.823 3.088 -10.827 1.00 94.88 86 ILE A N 1
ATOM 703 C CA . ILE A 1 86 ? 2.820 2.504 -9.941 1.00 94.88 86 ILE A CA 1
ATOM 704 C C . ILE A 1 86 ? 2.160 3.635 -9.157 1.00 94.88 86 ILE A C 1
ATOM 706 O O . ILE A 1 86 ? 2.847 4.431 -8.512 1.00 94.88 86 ILE A O 1
ATOM 710 N N . THR A 1 87 ? 0.833 3.710 -9.189 1.00 97.69 87 THR A N 1
ATOM 711 C CA . THR A 1 87 ? 0.104 4.700 -8.385 1.00 97.69 87 THR A CA 1
ATOM 712 C C . THR A 1 87 ? -0.105 4.174 -6.969 1.00 97.69 87 THR A C 1
ATOM 714 O O . THR A 1 87 ? -0.591 3.064 -6.787 1.00 97.69 87 THR A O 1
ATOM 717 N N . VAL A 1 88 ? 0.254 4.953 -5.953 1.00 98.44 88 VAL A N 1
ATOM 718 C CA . VAL A 1 88 ? 0.091 4.573 -4.543 1.00 98.44 88 VAL A CA 1
ATOM 719 C C . VAL A 1 88 ? -1.005 5.428 -3.936 1.00 98.44 88 VAL A C 1
ATOM 721 O O . VAL A 1 88 ? -0.826 6.636 -3.775 1.00 98.44 88 VAL A O 1
ATOM 724 N N . TYR A 1 89 ? -2.135 4.799 -3.621 1.00 98.75 89 TYR A N 1
ATOM 725 C CA . TYR A 1 89 ? -3.268 5.458 -2.981 1.00 98.75 89 TYR A CA 1
ATOM 726 C C . TYR A 1 89 ? -3.170 5.301 -1.472 1.00 98.75 89 TYR A C 1
ATOM 728 O O . TYR A 1 89 ? -3.124 4.174 -0.979 1.00 98.75 89 TYR A O 1
ATOM 736 N N . THR A 1 90 ? -3.139 6.415 -0.742 1.00 98.81 90 THR A N 1
ATOM 737 C CA . THR A 1 90 ? -3.026 6.384 0.721 1.00 98.81 90 THR A CA 1
ATOM 738 C C . THR A 1 90 ? -4.247 6.956 1.420 1.00 98.81 90 THR A C 1
ATOM 740 O O . THR A 1 90 ? -4.804 7.954 0.966 1.00 98.81 90 THR A O 1
ATOM 743 N N . PHE A 1 91 ? -4.600 6.371 2.560 1.00 98.69 91 PHE A N 1
ATOM 744 C CA . PHE A 1 91 ? -5.751 6.747 3.376 1.00 98.69 91 PHE A CA 1
ATOM 745 C C . PHE A 1 91 ? -5.282 7.099 4.790 1.00 98.69 91 PHE A C 1
ATOM 747 O O . PHE A 1 91 ? -4.654 6.276 5.461 1.00 98.69 91 PHE A O 1
ATOM 754 N N . ALA A 1 92 ? -5.536 8.334 5.219 1.00 96.88 92 ALA A N 1
ATOM 755 C CA . ALA A 1 92 ? -5.037 8.851 6.490 1.00 96.88 92 ALA A CA 1
ATOM 756 C C . ALA A 1 92 ? -5.722 8.253 7.722 1.00 96.88 92 ALA A C 1
ATOM 758 O O . ALA A 1 92 ? -6.779 7.649 7.622 1.00 96.88 92 ALA A O 1
ATOM 759 N N . GLY A 1 93 ? -5.094 8.393 8.890 1.00 93.38 93 GLY A N 1
ATOM 760 C CA . GLY A 1 93 ? -5.730 8.043 10.159 1.00 93.38 93 GLY A CA 1
ATOM 761 C C . GLY A 1 93 ? -6.840 9.022 10.528 1.00 93.38 93 GLY A C 1
ATOM 762 O O . GLY A 1 93 ? -6.934 10.114 9.964 1.00 93.38 93 GLY A O 1
ATOM 763 N N . THR A 1 94 ? -7.658 8.648 11.513 1.00 88.25 94 THR A N 1
ATOM 764 C CA . THR A 1 94 ? -8.705 9.520 12.054 1.00 88.25 94 THR A CA 1
ATOM 765 C C . THR A 1 94 ? -8.127 10.898 12.378 1.00 88.25 94 THR A C 1
ATOM 767 O O . THR A 1 94 ? -7.027 11.016 12.921 1.00 88.25 94 THR A O 1
ATOM 770 N N . TRP A 1 95 ? -8.872 11.936 12.013 1.00 86.19 95 TRP A N 1
ATOM 771 C CA . TRP A 1 95 ? -8.598 13.352 12.237 1.00 86.19 95 TRP A CA 1
ATOM 772 C C . TRP A 1 95 ? -7.362 13.923 11.536 1.00 86.19 95 TRP A C 1
ATOM 774 O O . TRP A 1 95 ? -7.032 15.095 11.733 1.00 86.19 95 TRP A O 1
ATOM 784 N N . SER A 1 96 ? -6.699 13.123 10.704 1.00 87.88 96 SER A N 1
ATOM 785 C CA . SER A 1 96 ? -5.487 13.517 9.993 1.00 87.88 96 SER A CA 1
ATOM 786 C C . SER A 1 96 ? -5.810 14.043 8.597 1.00 87.88 96 SER A C 1
ATOM 788 O O . SER A 1 96 ? -6.721 13.558 7.928 1.00 87.88 96 SER A O 1
ATOM 790 N N . ALA A 1 97 ? -5.027 15.017 8.129 1.00 89.06 97 ALA A N 1
ATOM 791 C CA . ALA A 1 97 ? -5.043 15.396 6.721 1.00 89.06 97 ALA A CA 1
ATOM 792 C C . ALA A 1 97 ? -4.575 14.220 5.845 1.00 89.06 97 ALA A C 1
ATOM 794 O O . ALA A 1 97 ? -3.794 13.373 6.285 1.00 89.06 97 ALA A O 1
ATOM 795 N N . ALA A 1 98 ? -5.021 14.187 4.587 1.00 92.00 98 ALA A N 1
ATOM 796 C CA . ALA A 1 98 ? -4.763 13.075 3.669 1.00 92.00 98 ALA A CA 1
ATOM 797 C C . ALA A 1 98 ? -3.261 12.777 3.457 1.00 92.00 98 ALA A C 1
ATOM 799 O O . ALA A 1 98 ? -2.879 11.648 3.140 1.00 92.00 98 ALA A O 1
ATOM 800 N N . ASP A 1 99 ? -2.404 13.780 3.650 1.00 93.00 99 ASP A N 1
ATOM 801 C CA . ASP A 1 99 ? -0.955 13.710 3.503 1.00 93.00 99 ASP A CA 1
ATOM 802 C C . ASP A 1 99 ? -0.193 13.621 4.844 1.00 93.00 99 ASP A C 1
ATOM 804 O O . ASP A 1 99 ? 1.030 13.779 4.865 1.00 93.00 99 ASP A O 1
ATOM 808 N N . TRP A 1 100 ? -0.869 13.369 5.970 1.00 93.00 100 TRP A N 1
ATOM 809 C CA . TRP A 1 100 ? -0.260 13.288 7.308 1.00 93.00 100 TRP A CA 1
ATOM 810 C C . TRP A 1 100 ? -0.349 11.880 7.898 1.00 93.00 100 TRP A C 1
ATOM 812 O O . TRP A 1 100 ? -1.405 11.257 7.848 1.00 93.00 100 TRP A O 1
ATOM 822 N N . GLY A 1 101 ? 0.733 11.406 8.523 1.00 93.81 101 GLY A N 1
ATOM 823 C CA . GLY A 1 101 ? 0.792 10.117 9.224 1.00 93.81 101 GLY A CA 1
ATOM 824 C C . GLY A 1 101 ? 1.663 9.070 8.526 1.00 93.81 101 GLY A C 1
ATOM 825 O O . GLY A 1 101 ? 2.196 9.301 7.439 1.00 93.81 101 GLY A O 1
ATOM 826 N N . PHE A 1 102 ? 1.783 7.895 9.149 1.00 97.75 102 PHE A N 1
ATOM 827 C CA . PHE A 1 102 ? 2.708 6.833 8.732 1.00 97.75 102 PHE A CA 1
ATOM 828 C C . PHE A 1 102 ? 2.517 6.386 7.286 1.00 97.75 102 PHE A C 1
ATOM 830 O O . PHE A 1 102 ? 3.485 6.127 6.574 1.00 97.75 102 PHE A O 1
ATOM 837 N N . GLN A 1 103 ? 1.272 6.346 6.817 1.00 98.25 103 GLN A N 1
ATOM 838 C CA . GLN A 1 103 ? 0.980 6.004 5.435 1.00 98.25 103 GLN A CA 1
ATOM 839 C C . GLN A 1 103 ? 1.555 7.023 4.442 1.00 98.25 103 GLN A C 1
ATOM 841 O O . GLN A 1 103 ? 2.042 6.657 3.374 1.00 98.25 103 GLN A O 1
ATOM 846 N N . ALA A 1 104 ? 1.530 8.308 4.798 1.00 97.88 104 ALA A N 1
ATOM 847 C CA . ALA A 1 104 ? 2.093 9.363 3.973 1.00 97.88 104 ALA A CA 1
ATOM 848 C C . ALA A 1 104 ? 3.628 9.355 4.046 1.00 97.88 104 ALA A C 1
ATOM 850 O O . ALA A 1 104 ? 4.289 9.587 3.036 1.00 97.88 104 ALA A O 1
ATOM 851 N N . ASP A 1 105 ? 4.202 9.025 5.205 1.00 98.25 105 ASP A N 1
ATOM 852 C CA . ASP A 1 105 ? 5.653 8.883 5.374 1.00 98.25 105 ASP A CA 1
ATOM 853 C C . ASP A 1 105 ? 6.219 7.745 4.522 1.00 98.25 105 ASP A C 1
ATOM 855 O O . ASP A 1 105 ? 7.243 7.928 3.857 1.00 98.25 105 ASP A O 1
ATOM 859 N N . VAL A 1 106 ? 5.517 6.607 4.448 1.00 98.56 106 VAL A N 1
ATOM 860 C CA . VAL A 1 106 ? 5.882 5.536 3.512 1.00 98.56 106 VAL A CA 1
ATOM 861 C C . VAL A 1 106 ? 5.842 6.053 2.081 1.00 98.56 106 VAL A C 1
ATOM 863 O O . VAL A 1 106 ? 6.838 5.916 1.375 1.00 98.56 106 VAL A 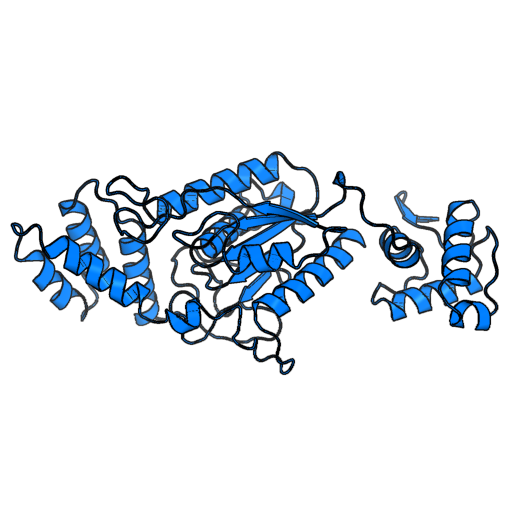O 1
ATOM 866 N N . ALA A 1 107 ? 4.747 6.693 1.658 1.00 97.56 107 ALA A N 1
ATOM 867 C CA . ALA A 1 107 ? 4.612 7.207 0.297 1.00 97.56 107 ALA A CA 1
ATOM 868 C C . ALA A 1 107 ? 5.708 8.221 -0.083 1.00 97.56 107 ALA A C 1
ATOM 870 O O . ALA A 1 107 ? 6.217 8.174 -1.203 1.00 97.56 107 ALA A O 1
ATOM 871 N N . ARG A 1 108 ? 6.127 9.087 0.851 1.00 97.44 108 ARG A N 1
ATOM 872 C CA . ARG A 1 108 ? 7.263 10.011 0.671 1.00 97.44 108 ARG A CA 1
ATOM 873 C C . ARG A 1 108 ? 8.613 9.295 0.589 1.00 97.44 108 ARG A C 1
ATOM 875 O O . ARG A 1 108 ? 9.524 9.801 -0.060 1.00 97.44 108 ARG A O 1
ATOM 882 N N . GLY A 1 109 ? 8.748 8.140 1.240 1.00 94.50 109 GLY A N 1
ATOM 883 C CA . GLY A 1 109 ? 9.947 7.301 1.200 1.00 94.50 109 GLY A CA 1
ATOM 884 C C . GLY A 1 109 ? 10.065 6.401 -0.036 1.00 94.50 109 GLY A C 1
ATOM 885 O O . GLY A 1 109 ? 11.125 5.808 -0.262 1.00 94.50 109 GLY A O 1
ATOM 886 N N . LEU A 1 110 ? 9.009 6.272 -0.844 1.00 94.50 110 LEU A N 1
ATOM 887 C CA . LEU A 1 110 ? 9.049 5.510 -2.094 1.00 94.50 110 LEU A CA 1
ATOM 888 C C . LEU A 1 110 ? 9.862 6.238 -3.170 1.00 94.50 110 LEU A C 1
ATOM 890 O O . LEU A 1 110 ? 9.886 7.464 -3.224 1.00 94.50 110 LEU A O 1
ATOM 894 N N . ASP A 1 111 ? 10.513 5.487 -4.062 1.00 89.62 111 ASP A N 1
ATOM 895 C CA . ASP A 1 111 ? 11.289 6.083 -5.153 1.00 89.62 111 ASP A CA 1
ATOM 896 C C . ASP A 1 111 ? 10.359 6.830 -6.136 1.00 89.62 111 ASP A C 1
ATOM 898 O O . ASP A 1 111 ? 9.604 6.192 -6.881 1.00 89.62 111 ASP A O 1
ATOM 902 N N . PRO A 1 112 ? 10.440 8.172 -6.232 1.00 84.62 112 PRO A N 1
ATOM 903 C CA . PRO A 1 112 ? 9.550 8.963 -7.086 1.00 84.62 112 PRO A CA 1
ATOM 904 C C . PRO A 1 112 ? 9.781 8.714 -8.587 1.00 84.62 112 PRO A C 1
ATOM 906 O O . PRO A 1 112 ? 9.045 9.218 -9.435 1.00 84.62 112 PRO A O 1
ATOM 909 N N . GLY A 1 113 ? 10.824 7.960 -8.947 1.00 81.50 113 GLY A N 1
ATOM 910 C CA . GLY A 1 113 ? 11.013 7.431 -10.290 1.00 81.50 113 GLY A CA 1
ATOM 911 C C . GLY A 1 113 ? 10.033 6.319 -10.648 1.00 81.50 113 GLY A C 1
ATOM 912 O O . GLY A 1 113 ? 9.622 6.255 -11.803 1.00 81.50 113 GLY A O 1
ATOM 913 N N . PHE A 1 114 ? 9.655 5.479 -9.683 1.00 85.19 114 PHE A N 1
ATOM 914 C CA . PHE A 1 114 ? 8.811 4.298 -9.889 1.00 85.19 114 PHE A CA 1
ATOM 915 C C . PHE A 1 114 ? 7.369 4.495 -9.427 1.00 85.19 114 PHE A C 1
ATOM 917 O O . PHE A 1 114 ? 6.480 3.815 -9.939 1.00 85.19 114 PHE A O 1
ATOM 924 N N . PHE A 1 115 ? 7.136 5.425 -8.501 1.00 93.25 115 PHE A N 1
ATOM 925 C CA . PHE A 1 115 ? 5.839 5.614 -7.866 1.00 93.25 115 PHE A CA 1
ATOM 926 C C . PHE A 1 115 ? 5.274 7.014 -8.099 1.00 93.25 115 PHE A C 1
ATOM 928 O O . PHE A 1 115 ? 6.002 8.007 -8.147 1.00 93.25 115 PHE A O 1
ATOM 935 N N . THR A 1 116 ? 3.951 7.075 -8.207 1.00 95.44 116 THR A N 1
ATOM 936 C CA . THR A 1 116 ? 3.163 8.307 -8.172 1.00 95.44 116 THR A CA 1
ATOM 937 C C . THR A 1 116 ? 2.259 8.237 -6.949 1.00 95.44 116 THR A C 1
ATOM 939 O O . THR A 1 116 ? 1.379 7.383 -6.878 1.00 95.44 116 THR A O 1
ATOM 942 N N . TRP A 1 117 ? 2.475 9.112 -5.972 1.00 97.25 117 TRP A N 1
ATOM 943 C CA . TRP A 1 117 ? 1.652 9.152 -4.765 1.00 97.25 117 TRP A CA 1
ATOM 944 C C . TRP A 1 117 ? 0.375 9.969 -4.988 1.00 97.25 117 TRP A C 1
ATOM 946 O O . TRP A 1 117 ? 0.429 11.096 -5.481 1.00 97.25 117 TRP A O 1
ATOM 956 N N . VAL A 1 118 ? -0.770 9.396 -4.610 1.00 97.88 118 VAL A N 1
ATOM 957 C CA . VAL A 1 118 ? -2.082 10.048 -4.620 1.00 97.88 118 VAL A CA 1
ATOM 958 C C . VAL A 1 118 ? -2.740 9.867 -3.245 1.00 97.88 118 VAL A C 1
ATOM 960 O O . VAL A 1 118 ? -3.342 8.821 -2.993 1.00 97.88 118 VAL A O 1
ATOM 963 N N . PRO A 1 119 ? -2.660 10.855 -2.337 1.00 98.06 119 PRO A N 1
ATOM 964 C CA . PRO A 1 119 ? -3.412 10.799 -1.090 1.00 98.06 119 PRO A CA 1
ATOM 965 C C . PRO A 1 119 ? -4.916 10.911 -1.381 1.00 98.06 119 PRO A C 1
ATOM 967 O O . PRO A 1 119 ? -5.349 11.757 -2.171 1.00 98.06 119 PRO A O 1
ATOM 970 N N . ILE A 1 120 ? -5.718 10.033 -0.778 1.00 98.00 120 ILE A N 1
ATOM 971 C CA . ILE A 1 120 ? -7.174 10.070 -0.894 1.00 98.00 120 ILE A CA 1
ATOM 972 C C . ILE A 1 120 ? -7.718 11.039 0.146 1.00 98.00 120 ILE A C 1
ATOM 974 O O . ILE A 1 120 ? -7.644 10.788 1.346 1.00 98.00 120 ILE A O 1
ATOM 978 N N . ASP A 1 121 ? -8.270 12.143 -0.344 1.00 93.88 121 ASP A N 1
ATOM 979 C CA . ASP A 1 121 ? -8.959 13.120 0.486 1.00 93.88 121 ASP A CA 1
ATOM 980 C C . ASP A 1 121 ? -10.335 12.593 0.900 1.00 93.88 121 ASP A C 1
ATOM 982 O O . ASP A 1 121 ? -11.144 12.181 0.060 1.00 93.88 121 ASP A O 1
ATOM 986 N N . TYR A 1 122 ? -10.572 12.564 2.207 1.00 94.56 122 TYR A N 1
ATOM 987 C CA . TYR A 1 122 ? -11.816 12.121 2.816 1.00 94.56 122 TYR A CA 1
ATOM 988 C C . TYR A 1 122 ? -11.932 12.708 4.236 1.00 94.56 122 TYR A C 1
ATOM 990 O O . TYR A 1 122 ? -10.941 13.199 4.773 1.00 94.56 122 TYR A O 1
ATOM 998 N N . PRO A 1 123 ? -13.115 12.661 4.875 1.00 91.69 123 PRO A N 1
ATOM 999 C CA . PRO A 1 123 ? -13.346 13.384 6.127 1.00 91.69 123 PRO A CA 1
ATOM 1000 C C . PRO A 1 123 ? -12.476 12.975 7.320 1.00 91.69 123 PRO A C 1
ATOM 1002 O O . PRO A 1 123 ? -12.366 13.763 8.254 1.00 91.69 123 PRO A O 1
ATOM 1005 N N . ALA A 1 124 ? -11.926 11.755 7.325 1.00 91.12 124 ALA A N 1
ATOM 1006 C CA . ALA A 1 124 ? -11.171 11.191 8.441 1.00 91.12 124 ALA A CA 1
ATOM 1007 C C . ALA A 1 124 ? -11.839 11.435 9.811 1.00 91.12 124 ALA A C 1
ATOM 1009 O O . ALA A 1 124 ? -11.232 11.982 10.724 1.00 91.12 124 ALA A O 1
ATOM 1010 N N . SER A 1 125 ? -13.130 11.133 9.953 1.00 85.19 125 SER A N 1
ATOM 1011 C CA . SER A 1 125 ? -13.934 11.610 11.086 1.00 85.19 125 SER A CA 1
ATOM 1012 C C . SER A 1 125 ? -14.349 10.499 12.048 1.00 85.19 125 SER A C 1
ATOM 1014 O O . SER A 1 125 ? -14.371 9.332 11.679 1.00 85.19 125 SER A O 1
ATOM 1016 N N . PHE A 1 126 ? -14.700 10.866 13.281 1.00 81.62 126 PHE A N 1
ATOM 1017 C CA . PHE A 1 126 ? -15.297 9.982 14.290 1.00 81.62 126 PHE A CA 1
ATOM 1018 C C . PHE A 1 126 ? -16.573 10.635 14.846 1.00 81.62 126 PHE A C 1
ATOM 1020 O O . PHE A 1 126 ? -16.750 10.812 16.051 1.00 81.62 126 PHE A O 1
ATOM 1027 N N . GLY A 1 127 ? -17.448 11.082 13.945 1.00 75.31 127 GLY A N 1
ATOM 1028 C CA . GLY A 1 127 ? -18.720 11.698 14.295 1.00 75.31 127 GLY A CA 1
ATOM 1029 C C . GLY A 1 127 ? -18.555 12.912 15.218 1.00 75.31 127 GLY A C 1
ATOM 1030 O O . GLY A 1 127 ? -17.675 13.746 14.989 1.00 75.31 127 GLY A O 1
ATOM 1031 N N . PRO A 1 128 ? -19.369 13.023 16.282 1.00 62.81 128 PRO A N 1
ATOM 1032 C CA . PRO A 1 128 ? -19.369 14.180 17.173 1.00 62.81 128 PRO A CA 1
ATOM 1033 C C . PRO A 1 128 ? -18.131 14.266 18.076 1.00 62.81 128 PRO A C 1
ATOM 1035 O O . PRO A 1 128 ? -18.014 15.232 18.831 1.00 62.81 128 PRO A O 1
ATOM 1038 N N . ILE A 1 129 ? -17.249 13.257 18.071 1.00 65.38 129 ILE A N 1
ATOM 1039 C CA . ILE A 1 129 ? -16.094 13.217 18.967 1.00 65.38 129 ILE A CA 1
ATOM 1040 C C . ILE A 1 129 ? -15.050 14.235 18.474 1.00 65.38 129 ILE A C 1
ATOM 1042 O O . ILE A 1 129 ? -14.517 14.082 17.369 1.00 65.38 129 ILE A O 1
ATOM 1046 N N . PRO A 1 130 ? -14.740 15.279 19.267 1.00 57.59 130 PRO A N 1
ATOM 1047 C CA . PRO A 1 130 ? -13.740 16.270 18.894 1.00 57.59 130 PRO A CA 1
ATOM 1048 C C . PRO A 1 130 ? -12.331 15.666 18.974 1.00 57.59 130 PRO A C 1
ATOM 1050 O O . PRO A 1 130 ? -12.016 14.935 19.911 1.00 57.59 130 PRO A O 1
ATOM 1053 N N . GLY A 1 131 ? -11.466 16.000 18.014 1.00 53.56 131 GLY A N 1
ATOM 1054 C CA . GLY A 1 131 ? -10.111 15.440 17.942 1.00 53.56 131 GLY A CA 1
ATOM 1055 C C . GLY A 1 131 ? -9.267 15.818 16.716 1.00 53.56 131 GLY A C 1
ATOM 1056 O O . GLY A 1 131 ? -8.147 15.330 16.604 1.00 53.56 131 GLY A O 1
ATOM 1057 N N . GLY A 1 132 ? -9.748 16.685 15.811 1.00 57.34 132 GLY A N 1
ATOM 1058 C CA . GLY A 1 132 ? -9.094 16.951 14.521 1.00 57.34 132 GLY A CA 1
ATOM 1059 C C . GLY A 1 132 ? -9.282 18.346 13.936 1.00 57.34 132 GLY A C 1
ATOM 1060 O O . GLY A 1 132 ? -9.982 19.182 14.499 1.00 57.34 132 GLY A O 1
ATOM 1061 N N . LEU A 1 133 ? -8.679 18.571 12.759 1.00 50.84 133 LEU A N 1
ATOM 1062 C CA . LEU A 1 133 ? -8.752 19.837 12.007 1.00 50.84 133 LEU A CA 1
ATOM 1063 C C . LEU A 1 133 ? -10.173 20.174 11.514 1.00 50.84 133 LEU A C 1
ATOM 1065 O O . LEU A 1 133 ? -10.476 21.339 11.269 1.00 50.84 133 LEU A O 1
ATOM 1069 N N . VAL A 1 134 ? -11.041 19.165 11.374 1.00 49.38 134 VAL A N 1
ATOM 1070 C CA . VAL A 1 134 ? -12.442 19.312 10.959 1.00 49.38 134 VAL A CA 1
ATOM 1071 C C . VAL A 1 134 ? -13.320 18.474 11.888 1.00 49.38 134 VAL A C 1
ATOM 1073 O O . VAL A 1 134 ? -13.526 17.283 11.664 1.00 49.38 134 VAL A O 1
ATOM 1076 N N . THR A 1 135 ? -13.833 19.087 12.954 1.00 53.78 135 THR A N 1
ATOM 1077 C CA . THR A 1 135 ? -14.755 18.423 13.888 1.00 53.78 135 THR A CA 1
ATOM 1078 C C . THR A 1 135 ? -15.957 19.294 14.200 1.00 53.78 135 THR A C 1
ATOM 1080 O O . THR A 1 135 ? -15.810 20.482 14.482 1.00 53.78 135 THR A O 1
ATOM 1083 N N . GLY A 1 136 ? -17.141 18.688 14.194 1.00 53.03 136 GLY A N 1
ATOM 1084 C CA . GLY A 1 136 ? -18.389 19.294 14.635 1.00 53.03 136 GLY A CA 1
ATOM 1085 C C . GLY A 1 136 ? -19.429 18.224 14.959 1.00 53.03 136 GLY A C 1
ATOM 1086 O O . GLY A 1 136 ? -19.302 17.072 14.563 1.00 53.03 136 GLY A O 1
ATOM 1087 N N . ILE A 1 137 ? -20.492 18.608 15.662 1.00 53.88 137 ILE A N 1
ATOM 1088 C CA . ILE A 1 137 ? -21.617 17.721 16.015 1.00 53.88 137 ILE A CA 1
ATOM 1089 C C . ILE A 1 137 ? -22.283 17.058 14.790 1.00 53.88 137 ILE A C 1
ATOM 1091 O O . ILE A 1 137 ? -22.861 15.984 14.914 1.00 53.88 137 ILE A O 1
ATOM 1095 N N . THR A 1 138 ? -22.167 17.667 13.607 1.00 60.47 138 THR A N 1
ATOM 1096 C CA . THR A 1 138 ? -22.695 17.156 12.329 1.00 60.47 138 THR A CA 1
ATOM 1097 C C . THR A 1 138 ? -21.657 16.409 11.488 1.00 60.47 138 THR A C 1
ATOM 1099 O O . THR A 1 138 ? -21.899 16.142 10.312 1.00 60.47 138 THR A O 1
ATOM 1102 N N . SER A 1 139 ? -20.472 16.132 12.036 1.00 73.06 139 SER A N 1
ATOM 1103 C CA . SER A 1 139 ? -19.453 15.346 11.347 1.00 73.06 139 SER A CA 1
ATOM 1104 C C . SER A 1 139 ? -19.940 13.914 11.103 1.00 73.06 139 SER A C 1
ATOM 1106 O O . SER A 1 139 ? -20.673 13.345 11.911 1.00 73.06 139 SER A O 1
ATOM 1108 N N . LEU A 1 140 ? -19.514 13.332 9.979 1.00 82.06 140 LEU A N 1
ATOM 1109 C CA . LEU A 1 140 ? -19.806 11.937 9.647 1.00 82.06 140 LEU A CA 1
ATOM 1110 C C . LEU A 1 140 ? -19.260 10.998 10.723 1.00 82.06 140 LEU A C 1
ATOM 1112 O O . LEU A 1 140 ? -18.163 11.223 11.237 1.00 82.06 140 LEU A O 1
ATOM 1116 N N . SER A 1 141 ? -19.992 9.924 11.012 1.00 82.94 141 SER A N 1
ATOM 1117 C CA . SER A 1 141 ? -19.489 8.816 11.822 1.00 82.94 141 SER A CA 1
ATOM 1118 C C . SER A 1 141 ? -18.190 8.255 11.251 1.00 82.94 141 SER A C 1
ATOM 1120 O O . SER A 1 141 ? -17.832 8.473 10.088 1.00 82.94 141 SER A O 1
ATOM 1122 N N . TYR A 1 142 ? -17.504 7.457 12.066 1.00 88.19 142 TYR A N 1
ATOM 1123 C CA . TYR A 1 142 ? -16.359 6.689 11.598 1.00 88.19 142 TYR A CA 1
ATOM 1124 C C . TYR A 1 142 ? -16.720 5.833 10.379 1.00 88.19 142 TYR A C 1
ATOM 1126 O 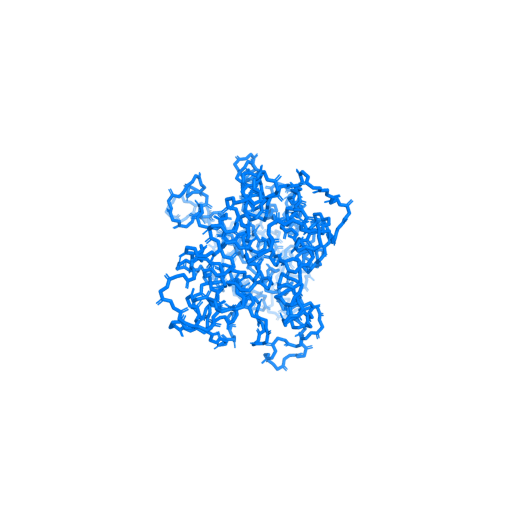O . TYR A 1 142 ? -15.990 5.829 9.388 1.00 88.19 142 TYR A O 1
ATOM 1134 N N . GLN A 1 143 ? -17.865 5.149 10.434 1.00 90.75 143 GLN A N 1
ATOM 1135 C CA . GLN A 1 143 ? -18.311 4.249 9.375 1.00 90.75 143 GLN A CA 1
ATOM 1136 C C . GLN A 1 143 ? -18.578 4.974 8.052 1.00 90.75 143 GLN A C 1
ATOM 1138 O O . GLN A 1 143 ? -18.014 4.599 7.024 1.00 90.75 143 GLN A O 1
ATOM 1143 N N . GLU A 1 144 ? -19.345 6.063 8.065 1.00 91.56 144 GLU A N 1
ATOM 1144 C CA . GLU A 1 144 ? -19.594 6.842 6.844 1.00 91.56 144 GLU A CA 1
ATOM 1145 C C . GLU A 1 144 ? -18.315 7.505 6.324 1.00 91.56 144 GLU A C 1
ATOM 1147 O O . GLU A 1 144 ? -18.132 7.649 5.114 1.00 91.56 144 GLU A O 1
ATOM 1152 N N . SER A 1 145 ? -17.408 7.912 7.220 1.00 93.31 145 SER A N 1
ATOM 1153 C CA . SER A 1 145 ? -16.112 8.456 6.822 1.00 93.31 145 SER A CA 1
ATOM 1154 C C . SER A 1 145 ? -15.302 7.419 6.037 1.00 93.31 145 SER A C 1
ATOM 1156 O O . SER A 1 145 ? -14.815 7.723 4.945 1.00 93.31 145 SER A O 1
ATOM 1158 N N . VAL A 1 146 ? -15.239 6.178 6.529 1.00 97.25 146 VAL A N 1
ATOM 1159 C CA . VAL A 1 146 ? -14.631 5.045 5.818 1.00 97.25 146 VAL A CA 1
ATOM 1160 C C . VAL A 1 146 ? -15.329 4.785 4.478 1.00 97.25 146 VAL A C 1
ATOM 1162 O O . VAL A 1 146 ? -14.659 4.608 3.463 1.00 97.25 146 VAL A O 1
ATOM 1165 N N . GLU A 1 147 ? -16.659 4.818 4.417 1.00 96.56 147 GLU A N 1
ATOM 1166 C CA . GLU A 1 147 ? -17.400 4.613 3.164 1.00 96.56 147 GLU A CA 1
ATOM 1167 C C . GLU A 1 147 ? -17.125 5.706 2.122 1.00 96.56 147 GLU A C 1
ATOM 1169 O O . GLU A 1 147 ? -17.014 5.424 0.924 1.00 96.56 147 GLU A O 1
ATOM 1174 N N . VAL A 1 148 ? -16.987 6.966 2.548 1.00 97.19 148 VAL A N 1
ATOM 1175 C CA . VAL A 1 148 ? -16.548 8.064 1.673 1.00 97.19 148 VAL A CA 1
ATOM 1176 C C . VAL A 1 148 ? -15.144 7.786 1.136 1.00 97.19 148 VAL A C 1
ATOM 1178 O O . VAL A 1 148 ? -14.923 7.937 -0.068 1.00 97.19 148 VAL A O 1
ATOM 1181 N N . ALA A 1 149 ? -14.224 7.331 1.990 1.00 98.19 149 ALA A N 1
ATOM 1182 C CA . ALA A 1 149 ? -12.861 6.984 1.601 1.00 98.19 149 ALA A CA 1
ATOM 1183 C C . ALA A 1 149 ? -12.831 5.861 0.552 1.00 98.19 149 ALA A C 1
ATOM 1185 O O . ALA A 1 149 ? -12.212 6.017 -0.503 1.00 98.19 149 ALA A O 1
ATOM 1186 N N . VAL A 1 150 ? -13.556 4.764 0.792 1.00 98.56 150 VAL A N 1
ATOM 1187 C CA . VAL A 1 150 ? -13.648 3.622 -0.133 1.00 98.56 150 VAL A CA 1
ATOM 1188 C C . VAL A 1 150 ? -14.219 4.066 -1.479 1.00 98.56 150 VAL A C 1
ATOM 1190 O O . VAL A 1 150 ? -13.612 3.802 -2.518 1.00 98.56 150 VAL A O 1
ATOM 1193 N N . ARG A 1 151 ? -15.326 4.824 -1.494 1.00 98.38 151 ARG A N 1
ATOM 1194 C CA . ARG A 1 151 ? -15.906 5.353 -2.744 1.00 98.38 151 ARG A CA 1
ATOM 1195 C C . ARG A 1 151 ? -14.940 6.267 -3.497 1.00 98.38 151 ARG A C 1
ATOM 1197 O O . ARG A 1 151 ? -14.859 6.192 -4.726 1.00 98.38 151 ARG A O 1
ATOM 1204 N N . ALA A 1 152 ? -14.202 7.121 -2.787 1.00 98.06 152 ALA A N 1
ATOM 1205 C CA . ALA A 1 152 ? -13.183 7.973 -3.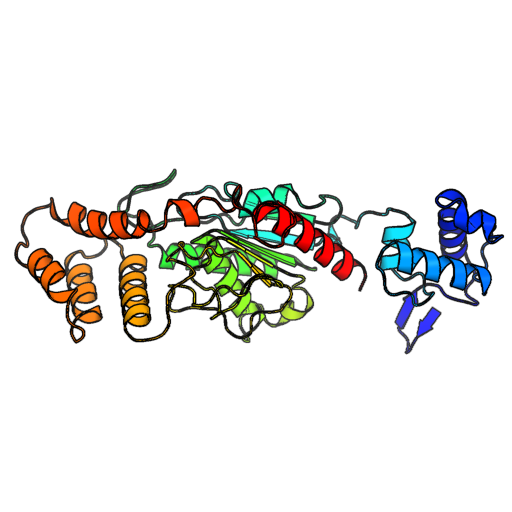391 1.00 98.06 152 ALA A CA 1
ATOM 1206 C C . ALA A 1 152 ? -12.041 7.141 -4.002 1.00 98.06 152 ALA A C 1
ATOM 1208 O O . ALA A 1 152 ? -11.630 7.411 -5.133 1.00 98.06 152 ALA A O 1
ATOM 1209 N N . GLY A 1 153 ? -11.589 6.094 -3.305 1.00 98.25 153 GLY A N 1
ATOM 1210 C CA . GLY A 1 153 ? -10.599 5.133 -3.790 1.00 98.25 153 GLY A CA 1
ATOM 1211 C C . GLY A 1 153 ? -11.053 4.395 -5.052 1.00 98.25 153 GLY A C 1
ATOM 1212 O O . GLY A 1 153 ? -10.340 4.420 -6.056 1.00 98.25 153 GLY A O 1
ATOM 1213 N N . ILE A 1 154 ? -12.273 3.839 -5.053 1.00 98.44 154 ILE A N 1
ATOM 1214 C CA . ILE A 1 154 ? -12.881 3.189 -6.229 1.00 98.44 154 ILE A CA 1
ATOM 1215 C C . ILE A 1 154 ? -12.875 4.141 -7.422 1.00 98.44 154 ILE A C 1
ATOM 1217 O O . ILE A 1 154 ? -12.370 3.796 -8.491 1.00 98.44 154 ILE A O 1
ATOM 1221 N N . LYS A 1 155 ? -13.375 5.369 -7.234 1.00 97.50 155 LYS A N 1
ATOM 1222 C CA . LYS A 1 155 ? -13.428 6.380 -8.297 1.00 97.50 155 LYS A CA 1
ATOM 1223 C C . LYS A 1 155 ? -12.039 6.690 -8.861 1.00 97.50 155 LYS A C 1
ATOM 1225 O O . LYS A 1 155 ? -11.887 6.814 -10.075 1.00 97.50 155 LYS A O 1
ATOM 1230 N N . ARG A 1 156 ? -11.027 6.834 -8.000 1.00 96.56 156 ARG A N 1
ATOM 1231 C CA . ARG A 1 156 ? -9.654 7.160 -8.416 1.00 96.56 156 ARG A CA 1
ATOM 1232 C C . ARG A 1 156 ? -8.991 6.018 -9.177 1.00 96.56 156 ARG A C 1
ATOM 1234 O O . ARG A 1 156 ? -8.404 6.282 -10.227 1.00 96.56 156 ARG A O 1
ATOM 1241 N N . ILE A 1 157 ? -9.117 4.785 -8.688 1.00 96.81 157 ILE A N 1
ATOM 1242 C CA . ILE A 1 157 ? -8.557 3.595 -9.340 1.00 96.81 157 ILE A CA 1
ATOM 1243 C C . ILE A 1 157 ? -9.247 3.362 -10.683 1.00 96.81 157 ILE A C 1
ATOM 1245 O O . ILE A 1 157 ? -8.566 3.204 -11.692 1.00 96.81 157 ILE A O 1
ATOM 1249 N N . ALA A 1 158 ? -10.581 3.415 -10.737 1.00 94.62 158 ALA A N 1
ATOM 1250 C CA . ALA A 1 158 ? -11.336 3.237 -11.979 1.00 94.62 158 ALA A CA 1
ATOM 1251 C C . ALA A 1 158 ? -10.959 4.267 -13.062 1.00 94.62 158 ALA A C 1
ATOM 1253 O O . ALA A 1 158 ? -10.917 3.930 -14.242 1.00 94.62 158 ALA A O 1
ATOM 1254 N N . ALA A 1 159 ? -10.640 5.505 -12.670 1.00 92.12 159 ALA A N 1
ATOM 1255 C CA . ALA A 1 159 ? -10.239 6.566 -13.596 1.00 92.12 159 ALA A CA 1
ATOM 1256 C C . ALA A 1 159 ? -8.751 6.529 -13.999 1.00 92.12 159 ALA A C 1
ATOM 1258 O O . ALA A 1 159 ? -8.349 7.274 -14.893 1.00 92.12 159 ALA A O 1
ATOM 1259 N N . THR A 1 160 ? -7.929 5.701 -13.346 1.00 90.69 160 THR A N 1
ATOM 1260 C CA . THR A 1 160 ? -6.471 5.674 -13.532 1.00 90.69 160 THR A CA 1
ATOM 1261 C C . THR A 1 160 ? -6.020 4.276 -13.977 1.00 90.69 160 THR A C 1
ATOM 1263 O O . THR A 1 160 ? -5.935 3.354 -13.155 1.00 90.69 160 THR A O 1
ATOM 1266 N N . PRO A 1 161 ? -5.727 4.083 -15.277 1.00 89.06 161 PRO A N 1
ATOM 1267 C CA . PRO A 1 161 ? -5.133 2.846 -15.772 1.00 89.06 161 PRO A CA 1
ATOM 1268 C C . PRO A 1 161 ? -3.747 2.594 -15.172 1.00 89.06 161 PRO A C 1
ATOM 1270 O O . PRO A 1 161 ? -3.028 3.531 -14.827 1.00 89.06 161 PRO A O 1
ATOM 1273 N N . GLY A 1 162 ? -3.350 1.324 -15.125 1.00 91.75 162 GLY A N 1
ATOM 1274 C CA . GLY A 1 162 ? -2.018 0.909 -14.697 1.00 91.75 162 GLY A CA 1
ATOM 1275 C C . GLY A 1 162 ? -1.980 0.278 -13.310 1.00 91.75 162 GLY A C 1
ATOM 1276 O O . GLY A 1 162 ? -2.998 0.088 -12.643 1.00 91.75 162 GLY A O 1
ATOM 1277 N N . LYS A 1 163 ? -0.763 -0.081 -12.905 1.00 96.00 163 LYS A N 1
ATOM 1278 C CA . LYS A 1 163 ? -0.486 -0.784 -11.655 1.00 96.00 163 LYS A CA 1
ATOM 1279 C C . LYS A 1 163 ? -0.652 0.142 -10.453 1.00 96.00 163 LYS A C 1
ATOM 1281 O O . LYS A 1 163 ? -0.319 1.327 -10.529 1.00 96.00 163 LYS A O 1
ATOM 1286 N N . PHE A 1 164 ? -1.112 -0.402 -9.331 1.00 97.94 164 PHE A N 1
ATOM 1287 C CA . PHE A 1 164 ? -1.310 0.377 -8.113 1.00 97.94 164 PHE A CA 1
ATOM 1288 C C . PHE A 1 164 ? -0.933 -0.372 -6.830 1.00 97.94 164 PHE A C 1
ATOM 1290 O O . PHE A 1 164 ? -0.742 -1.591 -6.822 1.00 97.94 164 PHE A O 1
ATOM 1297 N N . MET A 1 165 ? -0.802 0.397 -5.751 1.00 98.56 165 MET A N 1
ATOM 1298 C CA . MET A 1 165 ? -0.691 -0.070 -4.370 1.00 98.56 165 MET A CA 1
ATOM 1299 C C . MET A 1 165 ? -1.644 0.715 -3.472 1.00 98.56 165 MET A C 1
ATOM 1301 O O . MET A 1 165 ? -2.020 1.845 -3.798 1.00 98.56 165 MET A O 1
ATOM 1305 N N . LEU A 1 166 ? -1.991 0.129 -2.328 1.00 98.81 166 LEU A N 1
ATOM 1306 C CA . LEU A 1 166 ? -2.802 0.769 -1.292 1.00 98.81 166 LEU A CA 1
ATOM 1307 C C . LEU A 1 166 ? -1.986 0.937 -0.003 1.00 98.81 166 LEU A C 1
ATOM 1309 O O . LEU A 1 166 ? -1.210 0.058 0.357 1.00 98.81 166 LEU A O 1
ATOM 1313 N N . GLY A 1 167 ? -2.162 2.061 0.685 1.00 98.75 167 GLY A N 1
ATOM 1314 C CA . GLY A 1 167 ? -1.513 2.363 1.960 1.00 98.75 167 GLY A CA 1
ATOM 1315 C C . GLY A 1 167 ? -2.503 2.938 2.968 1.00 98.75 167 GLY A C 1
ATOM 1316 O O . GLY A 1 167 ? -3.302 3.795 2.601 1.00 98.75 167 GLY A O 1
ATOM 1317 N N . GLY A 1 168 ? -2.459 2.538 4.236 1.00 98.62 168 GLY A N 1
ATOM 1318 C CA . GLY A 1 168 ? -3.382 3.089 5.233 1.00 98.62 168 GLY A CA 1
ATOM 1319 C C . GLY A 1 168 ? -2.851 3.101 6.660 1.00 98.62 168 GLY A C 1
ATOM 1320 O O . GLY A 1 168 ? -1.976 2.321 7.019 1.00 98.62 168 GLY A O 1
ATOM 1321 N N . TYR A 1 169 ? -3.396 3.987 7.488 1.00 98.25 169 TYR A N 1
ATOM 1322 C CA . TYR A 1 169 ? -3.137 4.020 8.929 1.00 98.25 169 TYR A CA 1
ATOM 1323 C C . TYR A 1 169 ? -4.454 4.122 9.700 1.00 98.25 169 TYR A C 1
ATOM 1325 O O . TYR A 1 169 ? -5.295 4.943 9.342 1.00 98.25 169 TYR A O 1
ATOM 1333 N N . SER A 1 170 ? -4.636 3.324 10.756 1.00 95.75 170 SER A N 1
ATOM 1334 C CA . SER A 1 170 ? -5.798 3.388 11.653 1.00 95.75 170 SER A CA 1
ATOM 1335 C C . SER A 1 170 ? -7.126 3.326 10.872 1.00 95.75 170 SER A C 1
ATOM 1337 O O . SER A 1 170 ? -7.369 2.362 10.148 1.00 95.75 170 SER A O 1
ATOM 1339 N N . GLN A 1 171 ? -7.975 4.356 10.920 1.00 95.94 171 GLN A N 1
ATOM 1340 C CA . GLN A 1 171 ? -9.176 4.440 10.075 1.00 95.94 171 GLN A CA 1
ATOM 1341 C C . GLN A 1 171 ? -8.906 4.296 8.576 1.00 95.94 171 GLN A C 1
ATOM 1343 O O . GLN A 1 171 ? -9.636 3.596 7.873 1.00 95.94 171 GLN A O 1
ATOM 1348 N N . GLY A 1 172 ? -7.840 4.909 8.078 1.00 98.31 172 GLY A N 1
ATOM 1349 C CA . GLY A 1 172 ? -7.429 4.747 6.696 1.00 98.31 172 GLY A CA 1
ATOM 1350 C C . GLY A 1 172 ? -6.935 3.338 6.379 1.00 98.31 172 GLY A C 1
ATOM 1351 O O . GLY A 1 172 ? -7.080 2.889 5.247 1.00 98.31 172 GLY A O 1
ATOM 1352 N N . ALA A 1 173 ? -6.408 2.600 7.360 1.00 98.75 173 ALA A N 1
ATOM 1353 C CA . ALA A 1 173 ? -6.080 1.188 7.177 1.00 98.75 173 ALA A CA 1
ATOM 1354 C C . ALA A 1 173 ? -7.343 0.329 7.013 1.00 98.75 173 ALA A C 1
ATOM 1356 O O . ALA A 1 173 ? -7.363 -0.547 6.148 1.00 98.75 173 ALA A O 1
ATOM 1357 N N . GLU A 1 174 ? -8.426 0.635 7.736 1.00 98.62 174 GLU A N 1
ATOM 1358 C CA . GLU A 1 174 ? -9.733 0.024 7.466 1.00 98.62 174 GLU A CA 1
ATOM 1359 C C . GLU A 1 174 ? -10.243 0.396 6.067 1.00 98.62 174 GLU A C 1
ATOM 1361 O O . GLU A 1 174 ? -10.591 -0.494 5.295 1.00 98.62 174 GLU A O 1
ATOM 1366 N N . ALA A 1 175 ? -10.200 1.672 5.673 1.00 98.75 175 ALA A N 1
ATOM 1367 C CA . ALA A 1 175 ? -10.610 2.084 4.327 1.00 98.75 175 ALA A CA 1
ATOM 1368 C C . ALA A 1 175 ? -9.811 1.378 3.213 1.00 98.75 175 ALA A C 1
ATOM 1370 O O . ALA A 1 175 ? -10.398 0.870 2.255 1.00 98.75 175 ALA A O 1
ATOM 1371 N N . ALA A 1 176 ? -8.485 1.291 3.353 1.00 98.81 176 ALA A N 1
ATOM 1372 C CA . ALA A 1 176 ? -7.620 0.574 2.419 1.00 98.81 176 ALA A CA 1
ATOM 1373 C C . ALA A 1 176 ? -7.962 -0.925 2.364 1.00 98.81 176 ALA A C 1
ATOM 1375 O O . ALA A 1 176 ? -7.992 -1.505 1.280 1.00 98.81 176 ALA A O 1
ATOM 1376 N N . SER A 1 177 ? -8.272 -1.536 3.510 1.00 98.75 177 SER A N 1
ATOM 1377 C CA . SER A 1 177 ? -8.663 -2.946 3.620 1.00 98.75 177 SER A CA 1
ATOM 1378 C C . SER A 1 177 ? -10.001 -3.240 2.945 1.00 98.75 177 SER A C 1
ATOM 1380 O O . SER A 1 177 ? -10.136 -4.223 2.221 1.00 98.75 177 SER A O 1
ATOM 1382 N N . LEU A 1 178 ? -11.000 -2.375 3.120 1.00 98.44 178 LEU A N 1
ATOM 1383 C CA . LEU A 1 178 ? -12.287 -2.531 2.439 1.00 98.44 178 LEU A CA 1
ATOM 1384 C C . LEU A 1 178 ? -12.161 -2.302 0.932 1.00 98.44 178 LEU A C 1
ATOM 1386 O O . LEU A 1 178 ? -12.796 -3.000 0.146 1.00 98.44 178 LEU A O 1
ATOM 1390 N N . LEU A 1 179 ? -11.288 -1.387 0.514 1.00 98.44 179 LEU A N 1
ATOM 1391 C CA . LEU A 1 179 ? -10.968 -1.217 -0.898 1.00 98.44 179 LEU A CA 1
ATOM 1392 C C . LEU A 1 179 ? -10.209 -2.422 -1.470 1.00 98.44 179 LEU A C 1
ATOM 1394 O O . LEU A 1 179 ? -10.450 -2.804 -2.611 1.00 98.44 179 LEU A O 1
ATOM 1398 N N . LEU A 1 180 ? -9.334 -3.063 -0.692 1.00 98.56 180 LEU A N 1
ATOM 1399 C CA . LEU A 1 180 ? -8.722 -4.334 -1.079 1.00 98.56 180 LEU A CA 1
ATOM 1400 C C . LEU A 1 180 ? -9.792 -5.417 -1.275 1.00 98.56 180 LEU A C 1
ATOM 1402 O O . LEU A 1 180 ? -9.739 -6.147 -2.262 1.00 98.56 180 LEU A O 1
ATOM 1406 N N . ARG A 1 181 ? -10.798 -5.495 -0.397 1.00 97.94 181 ARG A N 1
ATOM 1407 C CA . ARG A 1 181 ? -11.919 -6.441 -0.540 1.00 97.94 181 ARG A CA 1
ATOM 1408 C C . ARG A 1 181 ? -12.696 -6.232 -1.846 1.00 97.94 181 ARG A C 1
ATOM 1410 O O . ARG A 1 181 ? -13.047 -7.218 -2.490 1.00 97.94 181 ARG A O 1
ATOM 1417 N N . GLU A 1 182 ? -12.872 -4.988 -2.301 1.00 97.69 182 GLU A N 1
ATOM 1418 C CA . GLU A 1 182 ? -13.447 -4.690 -3.628 1.00 97.69 182 GLU A CA 1
ATOM 1419 C C . GLU A 1 182 ? -12.630 -5.282 -4.788 1.00 97.69 182 GLU A C 1
ATOM 1421 O O . GLU A 1 182 ? -13.182 -5.579 -5.849 1.00 97.69 182 GLU A O 1
ATOM 1426 N N . VAL A 1 183 ? -11.319 -5.448 -4.594 1.00 97.62 183 VAL A N 1
ATOM 1427 C CA . VAL A 1 183 ? -10.388 -6.010 -5.579 1.00 97.62 183 VAL A CA 1
ATOM 1428 C C . VAL A 1 183 ? -10.348 -7.541 -5.505 1.00 97.62 183 VAL A C 1
ATOM 1430 O O . VAL A 1 183 ? -10.311 -8.190 -6.547 1.00 97.62 183 VAL A O 1
ATOM 1433 N N . ILE A 1 184 ? -10.366 -8.139 -4.307 1.00 96.56 184 ILE A N 1
ATOM 1434 C CA . ILE A 1 184 ? -10.099 -9.582 -4.129 1.00 96.56 184 ILE A CA 1
ATOM 1435 C C . ILE A 1 184 ? -11.354 -10.456 -3.941 1.00 96.56 184 ILE A C 1
ATOM 1437 O O . ILE A 1 184 ? -11.276 -11.664 -4.144 1.00 96.56 184 ILE A O 1
ATOM 1441 N N . HIS A 1 185 ? -12.520 -9.879 -3.618 1.00 93.62 185 HIS A N 1
ATOM 1442 C CA . HIS A 1 185 ? -13.765 -10.628 -3.356 1.00 93.62 185 HIS A CA 1
ATOM 1443 C C . HIS A 1 185 ? -14.890 -10.351 -4.363 1.00 93.62 185 HIS A C 1
ATOM 1445 O O . HIS A 1 185 ? -16.069 -10.389 -4.020 1.00 93.62 185 HIS A O 1
ATOM 1451 N N . GLY A 1 186 ? -14.545 -10.070 -5.622 1.00 88.00 186 GLY A N 1
ATOM 1452 C CA . GLY A 1 186 ? -15.551 -9.909 -6.680 1.00 88.00 186 GLY A CA 1
ATOM 1453 C C . GLY A 1 186 ? -16.317 -8.581 -6.638 1.00 88.00 186 GLY A C 1
ATOM 1454 O O . GLY A 1 186 ? -17.385 -8.483 -7.236 1.00 88.00 186 GLY A O 1
ATOM 1455 N N . GLY A 1 187 ? -15.782 -7.564 -5.956 1.00 93.81 187 GLY A N 1
ATOM 1456 C CA . GLY A 1 187 ? -16.354 -6.219 -5.940 1.00 93.81 187 GLY A CA 1
ATOM 1457 C C . GLY A 1 187 ? -16.142 -5.445 -7.245 1.00 93.81 187 GLY A C 1
ATOM 1458 O O . GLY A 1 187 ? -15.723 -5.980 -8.281 1.00 93.81 187 GLY A O 1
ATOM 1459 N N . SER A 1 188 ? -16.411 -4.142 -7.186 1.00 95.12 188 SER A N 1
ATOM 1460 C CA . SER A 1 188 ? -16.379 -3.224 -8.335 1.00 95.12 188 SER A CA 1
ATOM 1461 C C . SER A 1 188 ? -14.999 -3.097 -8.996 1.00 95.12 188 SER A C 1
ATOM 1463 O O . SER A 1 188 ? -14.898 -2.765 -10.180 1.00 95.12 188 SER A O 1
ATOM 1465 N N . LEU A 1 189 ? -13.930 -3.411 -8.259 1.00 97.06 189 LEU A N 1
ATOM 1466 C CA . LEU A 1 189 ? -12.545 -3.364 -8.727 1.00 97.06 189 LEU A CA 1
ATOM 1467 C C . LEU A 1 189 ? -11.937 -4.747 -8.987 1.00 97.06 189 LEU A C 1
ATOM 1469 O O . LEU A 1 189 ? -10.740 -4.836 -9.250 1.00 97.06 189 LEU A O 1
ATOM 1473 N N . SER A 1 190 ? -12.726 -5.821 -8.972 1.00 96.94 190 SER A N 1
ATOM 1474 C CA . SER A 1 190 ? -12.232 -7.189 -9.203 1.00 96.94 190 SER A CA 1
ATOM 1475 C C . SER A 1 190 ? -11.451 -7.351 -10.513 1.00 96.94 190 SER A C 1
ATOM 1477 O O . SER A 1 190 ? -10.408 -8.001 -10.557 1.00 96.94 190 SER A O 1
ATOM 1479 N N . HIS A 1 191 ? -11.881 -6.663 -11.572 1.00 95.69 191 HIS A N 1
ATOM 1480 C CA . HIS A 1 191 ? -11.186 -6.611 -12.863 1.00 95.69 191 HIS A CA 1
ATOM 1481 C C . HIS A 1 191 ? -9.775 -5.988 -12.799 1.00 95.69 191 HIS A C 1
ATOM 1483 O O . HIS A 1 191 ? -9.002 -6.121 -13.745 1.00 95.69 191 HIS A O 1
ATOM 1489 N N . ARG A 1 192 ? -9.430 -5.308 -11.699 1.00 96.81 192 ARG A N 1
ATOM 1490 C CA . ARG A 1 192 ? -8.123 -4.685 -11.443 1.00 96.81 192 ARG A CA 1
ATOM 1491 C C . ARG A 1 192 ? -7.218 -5.528 -10.547 1.00 96.81 192 ARG A C 1
ATOM 1493 O O . ARG A 1 192 ? -6.131 -5.069 -10.213 1.00 96.81 192 ARG A O 1
ATOM 1500 N N . PHE A 1 193 ? -7.607 -6.753 -10.183 1.00 96.00 193 PHE A N 1
ATOM 1501 C CA . PHE A 1 193 ? -6.791 -7.630 -9.335 1.00 96.00 193 PHE A CA 1
ATOM 1502 C C . PHE A 1 193 ? -5.357 -7.809 -9.861 1.00 96.00 193 PHE A C 1
ATOM 1504 O O . PHE A 1 193 ? -4.402 -7.690 -9.102 1.00 96.00 193 PHE A O 1
ATOM 1511 N N . ALA A 1 194 ? -5.187 -7.995 -11.175 1.00 94.00 194 ALA A N 1
ATOM 1512 C CA . ALA A 1 194 ? -3.869 -8.149 -11.801 1.00 94.00 194 ALA A CA 1
ATOM 1513 C C . ALA A 1 194 ? -2.994 -6.874 -11.773 1.00 94.00 194 ALA A C 1
ATOM 1515 O O . ALA A 1 194 ? -1.781 -6.946 -11.990 1.00 94.00 194 ALA A O 1
ATOM 1516 N N . ASP A 1 195 ? -3.595 -5.711 -11.509 1.00 95.94 195 ASP A N 1
ATOM 1517 C CA . ASP A 1 195 ? -2.898 -4.429 -11.400 1.00 95.94 195 ASP A CA 1
ATOM 1518 C C . ASP A 1 195 ? -2.477 -4.102 -9.959 1.00 95.94 195 ASP A C 1
ATOM 1520 O O . ASP A 1 195 ? -1.659 -3.200 -9.759 1.00 95.94 195 ASP A O 1
ATOM 1524 N N . LEU A 1 196 ? -2.994 -4.822 -8.956 1.00 97.06 196 LEU A N 1
ATOM 1525 C CA . LEU A 1 196 ? -2.592 -4.657 -7.563 1.00 97.06 196 LEU A CA 1
ATOM 1526 C C . LEU A 1 196 ? -1.197 -5.257 -7.349 1.00 97.06 196 LEU A C 1
ATOM 1528 O O . LEU A 1 196 ? -0.980 -6.460 -7.474 1.00 97.06 196 LEU A O 1
ATOM 1532 N N . THR A 1 197 ? -0.234 -4.409 -6.997 1.00 95.88 197 THR A N 1
ATOM 1533 C CA . THR A 1 197 ? 1.183 -4.802 -6.867 1.00 95.88 197 THR A CA 1
ATOM 1534 C C . THR A 1 197 ? 1.655 -4.968 -5.428 1.00 95.88 197 THR A C 1
ATOM 1536 O O . THR A 1 197 ? 2.724 -5.530 -5.195 1.00 95.88 197 THR A O 1
ATOM 1539 N N . GLY A 1 198 ? 0.856 -4.510 -4.467 1.00 96.62 198 GLY A N 1
ATOM 1540 C CA . GLY A 1 198 ? 1.121 -4.628 -3.041 1.00 96.62 198 GLY A CA 1
ATOM 1541 C C . GLY A 1 198 ? 0.310 -3.632 -2.228 1.00 96.62 198 GLY A C 1
ATOM 1542 O O . GLY A 1 198 ? -0.454 -2.830 -2.772 1.00 96.62 198 GLY A O 1
ATOM 1543 N N . GLY A 1 199 ? 0.492 -3.679 -0.918 1.00 98.31 199 GLY A N 1
ATOM 1544 C CA . GLY A 1 199 ? -0.089 -2.701 -0.019 1.00 98.31 199 GLY A CA 1
ATOM 1545 C C . GLY A 1 199 ? 0.485 -2.799 1.379 1.00 98.31 199 GLY A C 1
ATOM 1546 O O . GLY A 1 199 ? 1.229 -3.727 1.695 1.00 98.31 199 GLY A O 1
ATOM 1547 N N . TYR A 1 200 ? 0.176 -1.809 2.201 1.00 98.81 200 TYR A N 1
ATOM 1548 C CA . TYR A 1 200 ? 0.653 -1.758 3.573 1.00 98.81 200 TYR A CA 1
ATOM 1549 C C . TYR A 1 200 ? -0.324 -1.011 4.469 1.00 98.81 200 TYR A C 1
ATOM 1551 O O . TYR A 1 200 ? -0.973 -0.044 4.060 1.00 98.81 200 TYR A O 1
ATOM 1559 N N . THR A 1 201 ? -0.389 -1.428 5.719 1.00 98.75 201 THR A N 1
ATOM 1560 C CA . THR A 1 201 ? -1.282 -0.845 6.710 1.00 98.75 201 THR A CA 1
ATOM 1561 C C . THR A 1 201 ? -0.621 -0.799 8.073 1.00 98.75 201 THR A C 1
ATOM 1563 O O . THR A 1 201 ? 0.113 -1.704 8.445 1.00 98.75 201 THR A O 1
ATOM 1566 N N . PHE A 1 202 ? -0.903 0.257 8.830 1.00 98.31 202 PHE A N 1
ATOM 1567 C CA . PHE A 1 202 ? -0.478 0.413 10.221 1.00 98.31 202 PHE A CA 1
ATOM 1568 C C . PHE A 1 202 ? -1.715 0.511 11.102 1.00 98.31 202 PHE A C 1
ATOM 1570 O O . PHE A 1 202 ? -2.641 1.254 10.764 1.00 98.31 202 PHE A O 1
ATOM 1577 N N . GLY A 1 203 ? -1.758 -0.210 12.220 1.00 96.06 203 GLY A N 1
ATOM 1578 C CA . GLY A 1 203 ? -2.885 -0.085 13.143 1.00 96.06 203 GLY A CA 1
ATOM 1579 C C . GLY A 1 203 ? -4.221 -0.513 12.522 1.00 96.06 203 GLY A C 1
ATOM 1580 O O . GLY A 1 203 ? -5.228 0.133 12.784 1.00 96.06 203 GLY A O 1
ATOM 1581 N N . ASN A 1 204 ? -4.232 -1.533 11.650 1.00 98.12 204 ASN A N 1
ATOM 1582 C CA . ASN A 1 204 ? -5.389 -1.926 10.838 1.00 98.12 204 ASN A CA 1
ATOM 1583 C C . ASN A 1 204 ? -6.555 -2.562 11.631 1.00 98.12 204 ASN A C 1
ATOM 1585 O O . ASN A 1 204 ? -6.468 -3.738 12.004 1.00 98.12 204 ASN A O 1
ATOM 1589 N N . PRO A 1 205 ? -7.705 -1.874 11.781 1.00 97.44 205 PRO A N 1
ATOM 1590 C CA . PRO A 1 205 ? -8.897 -2.445 12.407 1.00 97.44 205 PRO A CA 1
ATOM 1591 C C . PRO A 1 205 ? -9.490 -3.616 11.622 1.00 97.44 205 PRO A C 1
ATOM 1593 O O . PRO A 1 205 ? -10.199 -4.438 12.187 1.00 97.44 205 PRO A O 1
ATOM 1596 N N . SER A 1 206 ? -9.213 -3.711 10.322 1.00 98.38 206 SER A N 1
ATOM 1597 C CA . SER A 1 206 ? -9.708 -4.766 9.432 1.00 98.38 206 SER A CA 1
ATOM 1598 C C . SER A 1 206 ? -8.658 -5.840 9.124 1.00 98.38 206 SER A C 1
ATOM 1600 O O . SER A 1 206 ? -8.842 -6.610 8.181 1.00 98.38 206 SER A O 1
ATOM 1602 N N . ARG A 1 207 ? -7.578 -5.920 9.916 1.00 98.06 207 ARG A N 1
ATOM 1603 C CA . ARG A 1 207 ? -6.531 -6.944 9.774 1.00 98.06 207 ARG A CA 1
ATOM 1604 C C . ARG A 1 207 ? -7.135 -8.348 9.794 1.00 98.06 207 ARG A C 1
ATOM 1606 O O . ARG A 1 207 ? -7.892 -8.676 10.716 1.00 98.06 207 ARG A O 1
ATOM 1613 N N . GLU A 1 208 ? -6.786 -9.162 8.801 1.00 97.69 208 GLU A N 1
ATOM 1614 C CA . GLU A 1 208 ? -7.128 -10.583 8.798 1.00 97.69 208 GLU A CA 1
ATOM 1615 C C . GLU A 1 208 ? -6.502 -11.278 10.012 1.00 97.69 208 GLU A C 1
ATOM 1617 O O . GLU A 1 208 ? -5.459 -10.889 10.539 1.00 97.69 208 GLU A O 1
ATOM 1622 N N . GLU A 1 209 ? -7.170 -12.313 10.492 1.00 96.25 209 GLU A N 1
ATOM 1623 C CA . GLU A 1 209 ? -6.707 -13.066 11.640 1.00 96.25 209 GLU A CA 1
ATOM 1624 C C . GLU A 1 209 ? -5.305 -13.654 11.432 1.00 96.25 209 GLU A C 1
ATOM 1626 O O . GLU A 1 209 ? -5.049 -14.384 10.479 1.00 96.25 209 GLU A O 1
ATOM 1631 N N . ASN A 1 210 ? -4.404 -13.342 12.365 1.00 95.62 210 ASN A N 1
ATOM 1632 C CA . ASN A 1 210 ? -2.989 -13.710 12.367 1.00 95.62 210 ASN A CA 1
ATOM 1633 C C . ASN A 1 210 ? -2.206 -13.244 11.123 1.00 95.62 210 ASN A C 1
ATOM 1635 O O . ASN A 1 210 ? -1.080 -13.694 10.920 1.00 95.62 210 ASN A O 1
ATOM 1639 N N . HIS A 1 211 ? -2.767 -12.351 10.302 1.00 96.94 211 HIS A N 1
ATOM 1640 C CA . HIS A 1 211 ? -2.075 -11.781 9.153 1.00 96.94 211 HIS A CA 1
ATOM 1641 C C . HIS A 1 211 ? -1.221 -10.580 9.568 1.00 96.94 211 HIS A C 1
ATOM 1643 O O . HIS A 1 211 ? -1.685 -9.700 10.294 1.00 96.94 211 HIS A O 1
ATOM 1649 N N . THR A 1 212 ? 0.016 -10.531 9.092 1.00 96.50 212 THR A N 1
ATOM 1650 C CA . THR A 1 212 ? 1.023 -9.493 9.365 1.00 96.50 212 THR A CA 1
ATOM 1651 C C . THR A 1 212 ? 1.894 -9.314 8.115 1.00 96.50 212 THR A C 1
ATOM 1653 O O . THR A 1 212 ? 1.610 -9.869 7.052 1.00 96.50 212 THR A O 1
ATOM 1656 N N . TRP A 1 213 ? 2.973 -8.538 8.195 1.00 94.69 213 TRP A N 1
ATOM 1657 C CA . TRP A 1 213 ? 4.021 -8.580 7.176 1.00 94.69 213 TRP A CA 1
ATOM 1658 C C . TRP A 1 213 ? 4.814 -9.915 7.234 1.00 94.69 213 TRP A C 1
ATOM 1660 O O . TRP A 1 213 ? 4.928 -10.520 8.304 1.00 94.69 213 TRP A O 1
ATOM 1670 N N . PRO A 1 214 ? 5.402 -10.395 6.114 1.00 89.94 214 PRO A N 1
ATOM 1671 C CA . PRO A 1 214 ? 6.130 -11.665 6.062 1.00 89.94 214 PRO A CA 1
ATOM 1672 C C . PRO A 1 214 ? 7.380 -11.682 6.953 1.00 89.94 214 PRO A C 1
ATOM 1674 O O . PRO A 1 214 ? 8.456 -11.263 6.528 1.00 89.94 214 PRO A O 1
ATOM 1677 N N . GLY A 1 215 ? 7.240 -12.210 8.166 1.00 87.75 215 GLY A N 1
ATOM 1678 C CA . GLY A 1 215 ? 8.314 -12.318 9.157 1.00 87.75 215 GLY A CA 1
ATOM 1679 C C . GLY A 1 215 ? 7.850 -12.077 10.592 1.00 87.75 215 GLY A C 1
ATOM 1680 O O . GLY A 1 215 ? 8.537 -12.498 11.518 1.00 87.75 215 GLY A O 1
ATOM 1681 N N . ASP A 1 216 ? 6.667 -11.493 10.775 1.00 91.81 216 ASP A N 1
ATOM 1682 C CA . ASP A 1 216 ? 5.996 -11.397 12.069 1.00 91.81 216 ASP A CA 1
ATOM 1683 C C . ASP A 1 216 ? 4.916 -12.481 12.205 1.00 91.81 216 ASP A C 1
ATOM 1685 O O . ASP A 1 216 ? 4.349 -12.951 11.220 1.00 91.81 216 ASP A O 1
ATOM 1689 N N . THR A 1 217 ? 4.629 -12.889 13.436 1.00 91.06 217 THR A N 1
ATOM 1690 C CA . THR A 1 217 ? 3.637 -13.914 13.780 1.00 91.06 217 THR A CA 1
ATOM 1691 C C . THR A 1 217 ? 2.660 -13.429 14.851 1.00 91.06 217 THR A C 1
ATOM 1693 O O . THR A 1 217 ? 2.131 -14.248 15.608 1.00 91.06 217 THR A O 1
ATOM 1696 N N . LEU A 1 218 ? 2.451 -12.111 14.972 1.00 91.75 218 LEU A N 1
ATOM 1697 C CA . LEU A 1 218 ? 1.547 -11.534 15.962 1.00 91.75 218 LEU A CA 1
ATOM 1698 C C . LEU A 1 218 ? 0.136 -12.160 15.873 1.00 91.75 218 LEU A C 1
ATOM 1700 O O . LEU A 1 218 ? -0.546 -12.021 14.846 1.00 91.75 218 LEU A O 1
ATOM 1704 N N . PRO A 1 219 ? -0.341 -12.814 16.951 1.00 93.38 219 PRO A N 1
ATOM 1705 C CA . PRO A 1 219 ? -1.649 -13.446 16.946 1.00 93.38 219 PRO A CA 1
ATOM 1706 C C . PRO A 1 219 ? -2.787 -12.418 17.028 1.00 93.38 219 PRO A C 1
ATOM 1708 O O . PRO A 1 219 ? -2.588 -11.228 17.274 1.00 93.38 219 PRO A O 1
ATOM 1711 N N . GLY A 1 220 ? -4.014 -12.900 16.851 1.00 91.81 220 GLY A N 1
ATOM 1712 C CA . GLY A 1 220 ? -5.230 -12.103 17.000 1.00 91.81 220 GLY A CA 1
ATOM 1713 C C . GLY A 1 220 ? -5.711 -11.522 15.679 1.00 91.81 220 GLY A C 1
ATOM 1714 O O . GLY A 1 220 ? -5.295 -11.954 14.607 1.00 91.81 220 GLY A O 1
ATOM 1715 N N . ARG A 1 221 ? -6.628 -10.562 15.749 1.00 96.00 221 ARG A N 1
ATOM 1716 C CA . ARG A 1 221 ? -7.319 -10.018 14.577 1.00 96.00 221 ARG A CA 1
ATOM 1717 C C . ARG A 1 221 ? -7.634 -8.537 14.733 1.00 96.00 221 ARG A C 1
ATOM 1719 O O . ARG A 1 221 ? -7.644 -8.009 15.844 1.00 96.00 221 ARG A O 1
ATOM 1726 N N . GLY A 1 222 ? -7.960 -7.894 13.618 1.00 96.44 222 GLY A N 1
ATOM 1727 C CA . GLY A 1 222 ? -8.530 -6.556 13.632 1.00 96.44 222 GLY A CA 1
ATOM 1728 C C . GLY A 1 222 ? -9.835 -6.478 14.440 1.00 96.44 222 GLY A C 1
ATOM 1729 O O . GLY A 1 222 ? -10.617 -7.438 14.506 1.00 96.44 222 GLY A O 1
ATOM 1730 N N . ILE A 1 223 ? -10.059 -5.326 15.067 1.00 91.50 223 ILE A N 1
ATOM 1731 C CA . ILE A 1 223 ? -11.230 -5.048 15.904 1.00 91.50 223 ILE A CA 1
ATOM 1732 C C . ILE A 1 223 ? -12.526 -4.846 15.120 1.00 91.50 223 ILE A C 1
ATOM 1734 O O . ILE A 1 223 ? -13.604 -5.084 15.654 1.00 91.50 223 ILE A O 1
ATOM 1738 N N . SER A 1 224 ? -12.437 -4.418 13.861 1.00 95.00 224 SER A N 1
ATOM 1739 C CA . SER A 1 224 ? -13.594 -4.196 12.998 1.00 95.00 224 SER A CA 1
ATOM 1740 C C . SER A 1 224 ? -14.252 -5.532 12.669 1.00 95.00 224 SER A C 1
ATOM 1742 O O . SER A 1 224 ? -13.543 -6.510 12.419 1.00 95.00 224 SER A O 1
ATOM 1744 N N . PRO A 1 225 ? -15.592 -5.617 12.596 1.00 93.50 225 PRO A N 1
ATOM 1745 C CA . PRO A 1 225 ? -16.263 -6.816 12.099 1.00 93.50 225 PRO A CA 1
ATOM 1746 C C . PRO A 1 225 ? -16.013 -7.057 10.599 1.00 93.50 225 PRO A C 1
ATOM 1748 O O . PRO A 1 225 ? -16.308 -8.136 10.096 1.00 93.50 225 PRO A O 1
ATOM 1751 N N . ARG A 1 226 ? -15.460 -6.078 9.867 1.00 95.56 226 ARG A N 1
ATOM 1752 C CA . ARG A 1 226 ? -15.308 -6.097 8.404 1.00 95.56 226 ARG A CA 1
ATOM 1753 C C . ARG A 1 226 ? -13.879 -6.413 7.942 1.00 95.56 226 ARG A C 1
ATOM 1755 O O . ARG A 1 226 ? -13.365 -5.754 7.038 1.00 95.56 226 ARG A O 1
ATOM 1762 N N . ARG A 1 227 ? -13.259 -7.430 8.538 1.00 96.75 227 ARG A N 1
ATOM 1763 C CA . ARG A 1 227 ? -11.876 -7.836 8.237 1.00 96.75 227 ARG A CA 1
ATOM 1764 C C . ARG A 1 227 ? -11.684 -8.318 6.798 1.00 96.75 227 ARG A C 1
ATOM 1766 O O . ARG A 1 227 ? -12.641 -8.693 6.120 1.00 96.75 227 ARG A O 1
ATOM 1773 N N . ILE A 1 228 ? -10.435 -8.275 6.346 1.00 97.19 228 ILE A N 1
ATOM 1774 C CA . ILE A 1 228 ? -9.993 -8.957 5.126 1.00 97.19 228 ILE A CA 1
ATOM 1775 C C . ILE A 1 228 ? -10.026 -10.472 5.376 1.00 97.19 228 ILE A C 1
ATOM 1777 O O . ILE A 1 228 ? -9.804 -10.922 6.501 1.00 97.19 228 ILE A O 1
ATOM 1781 N N . GLU A 1 229 ? -10.283 -11.242 4.323 1.00 95.81 229 GLU A N 1
ATOM 1782 C CA . GLU A 1 229 ? -10.083 -12.690 4.279 1.00 95.81 229 GLU A CA 1
ATOM 1783 C C . GLU A 1 229 ? -9.256 -13.027 3.029 1.00 95.81 229 GLU A C 1
ATOM 1785 O O . GLU A 1 229 ? -9.464 -12.442 1.967 1.00 95.81 229 GLU A O 1
ATOM 1790 N N . GLY A 1 230 ? -8.302 -13.952 3.123 1.00 95.62 230 GLY A N 1
ATOM 1791 C CA . GLY A 1 230 ? -7.436 -14.303 1.994 1.00 95.62 230 GLY A CA 1
ATOM 1792 C C . GLY A 1 230 ? -6.515 -13.158 1.562 1.00 95.62 230 GLY A C 1
ATOM 1793 O O . GLY A 1 230 ? -6.360 -12.897 0.365 1.00 95.62 230 GLY A O 1
ATOM 1794 N N . THR A 1 231 ? -5.919 -12.462 2.531 1.00 97.12 231 THR A N 1
ATOM 1795 C CA . THR A 1 231 ? -5.044 -11.311 2.299 1.00 97.12 231 THR A CA 1
ATOM 1796 C C . THR A 1 231 ? -3.866 -11.699 1.389 1.00 97.12 231 THR A C 1
ATOM 1798 O O . THR A 1 231 ? -3.169 -12.682 1.660 1.00 97.12 231 THR A O 1
ATOM 1801 N N . PRO A 1 232 ? -3.611 -10.966 0.284 1.00 95.75 232 PRO A N 1
ATOM 1802 C CA . PRO A 1 232 ? -2.501 -11.278 -0.610 1.00 95.75 232 PRO A CA 1
ATOM 1803 C C . PRO A 1 232 ? -1.147 -11.168 0.094 1.00 95.75 232 PRO A C 1
ATOM 1805 O O . PRO A 1 232 ? -0.901 -10.212 0.818 1.00 95.75 232 PRO A O 1
ATOM 1808 N N . SER A 1 233 ? -0.198 -12.049 -0.230 1.00 93.81 233 SER A N 1
ATOM 1809 C CA . SER A 1 233 ? 1.149 -12.044 0.375 1.00 93.81 233 SER A CA 1
ATOM 1810 C C . SER A 1 233 ? 1.981 -10.777 0.104 1.00 93.81 233 SER A C 1
ATOM 1812 O O . SER A 1 233 ? 3.083 -10.630 0.628 1.00 93.81 233 SER A O 1
ATOM 1814 N N . THR A 1 234 ? 1.520 -9.904 -0.795 1.00 95.19 234 THR A N 1
ATOM 1815 C CA . THR A 1 234 ? 2.123 -8.595 -1.099 1.00 95.19 234 THR A CA 1
ATOM 1816 C C . THR A 1 234 ? 1.532 -7.457 -0.260 1.00 95.19 234 THR A C 1
ATOM 1818 O O . THR A 1 234 ? 1.954 -6.309 -0.415 1.00 95.19 234 THR A O 1
ATOM 1821 N N . TRP A 1 235 ? 0.566 -7.755 0.610 1.00 98.19 235 TRP A N 1
ATOM 1822 C CA . TRP A 1 235 ? -0.018 -6.838 1.580 1.00 98.19 235 TRP A CA 1
ATOM 1823 C C . TRP A 1 235 ? 0.662 -7.004 2.936 1.00 98.19 235 TRP A C 1
ATOM 1825 O O . TRP A 1 235 ? 0.798 -8.120 3.425 1.00 98.19 235 TRP A O 1
ATOM 1835 N N . HIS A 1 236 ? 1.118 -5.912 3.542 1.00 98.19 236 HIS A N 1
ATOM 1836 C CA . HIS A 1 236 ? 1.818 -5.933 4.828 1.00 98.19 236 HIS A CA 1
ATOM 1837 C C . HIS A 1 236 ? 0.985 -5.241 5.901 1.00 98.19 236 HIS A C 1
ATOM 1839 O O . HIS A 1 236 ? 0.853 -4.019 5.887 1.00 98.19 236 HIS A O 1
ATOM 1845 N N . ASP A 1 237 ? 0.470 -6.012 6.856 1.00 98.00 237 ASP A N 1
ATOM 1846 C CA . ASP A 1 237 ? -0.118 -5.456 8.074 1.00 98.00 237 ASP A CA 1
ATOM 1847 C C . ASP A 1 237 ? 0.954 -5.295 9.156 1.00 98.00 237 ASP A C 1
ATOM 1849 O O . ASP A 1 237 ? 1.535 -6.271 9.632 1.00 98.00 237 ASP A O 1
ATOM 1853 N N . TYR A 1 238 ? 1.191 -4.052 9.562 1.00 97.38 238 TYR A N 1
ATOM 1854 C CA . TYR A 1 238 ? 1.999 -3.704 10.722 1.00 97.38 238 TYR A CA 1
ATOM 1855 C C . TYR A 1 238 ? 1.083 -3.484 11.920 1.00 97.38 238 TYR A C 1
ATOM 1857 O O . TYR A 1 238 ? 0.218 -2.601 11.916 1.00 97.38 238 TYR A O 1
ATOM 1865 N N . ALA A 1 239 ? 1.283 -4.310 12.939 1.00 94.06 239 ALA A N 1
ATOM 1866 C CA . ALA A 1 239 ? 0.490 -4.352 14.153 1.00 94.06 239 ALA A CA 1
ATOM 1867 C C . ALA A 1 239 ? 1.420 -4.537 15.355 1.00 94.06 239 ALA A C 1
ATOM 1869 O O . ALA A 1 239 ? 2.452 -5.196 15.251 1.00 94.06 239 ALA A O 1
ATOM 1870 N N . HIS A 1 240 ? 1.051 -3.969 16.499 1.00 88.62 240 HIS A N 1
ATOM 1871 C CA . HIS A 1 240 ? 1.765 -4.164 17.760 1.00 88.62 240 HIS A CA 1
ATOM 1872 C C . HIS A 1 240 ? 0.883 -4.925 18.752 1.00 88.62 240 HIS A C 1
ATOM 1874 O O . HIS A 1 240 ? -0.335 -4.763 18.765 1.00 88.62 240 HIS A O 1
ATOM 1880 N N . ALA A 1 241 ? 1.488 -5.736 19.623 1.00 83.88 241 ALA A N 1
ATOM 1881 C CA . ALA A 1 241 ? 0.739 -6.572 20.564 1.00 83.88 241 ALA A CA 1
ATOM 1882 C C . ALA A 1 241 ? -0.155 -5.775 21.532 1.00 83.88 241 ALA A C 1
ATOM 1884 O O . ALA A 1 241 ? -1.222 -6.257 21.904 1.00 83.88 241 ALA A O 1
ATOM 1885 N N . GLY A 1 242 ? 0.256 -4.566 21.934 1.00 80.06 242 GLY A N 1
ATOM 1886 C CA . GLY A 1 242 ? -0.562 -3.680 22.767 1.00 80.06 242 GLY A CA 1
ATOM 1887 C C . GLY A 1 242 ? -1.499 -2.757 21.982 1.00 80.06 242 GLY A C 1
ATOM 1888 O O . GLY A 1 242 ? -2.258 -2.002 22.591 1.00 80.06 242 GLY A O 1
ATOM 1889 N N . ASP A 1 243 ? -1.500 -2.826 20.647 1.00 85.62 243 ASP A N 1
ATOM 1890 C CA . ASP A 1 243 ? -2.461 -2.116 19.810 1.00 85.62 243 ASP A CA 1
ATOM 1891 C C . ASP A 1 243 ? -3.768 -2.916 19.708 1.00 85.62 243 ASP A C 1
ATOM 1893 O O . ASP A 1 243 ? -3.960 -3.775 18.836 1.00 85.62 243 ASP A O 1
ATOM 1897 N N . MET A 1 244 ? -4.700 -2.595 20.605 1.00 81.06 244 MET A N 1
ATOM 1898 C CA . MET A 1 244 ? -5.992 -3.271 20.704 1.00 81.06 244 MET A CA 1
ATOM 1899 C C . MET A 1 244 ? -6.860 -3.169 19.445 1.00 81.06 244 MET A C 1
ATOM 1901 O O . MET A 1 244 ? -7.773 -3.975 19.290 1.00 81.06 244 MET A O 1
ATOM 1905 N N . TYR A 1 245 ? -6.605 -2.217 18.540 1.00 86.25 245 TYR A N 1
ATOM 1906 C CA . TYR A 1 245 ? -7.353 -2.124 17.284 1.00 86.25 245 TYR A CA 1
ATOM 1907 C C . TYR A 1 245 ? -6.974 -3.247 16.317 1.00 86.25 245 TYR A C 1
ATOM 1909 O O . TYR A 1 245 ? -7.746 -3.588 15.423 1.00 86.25 245 TYR A O 1
ATOM 1917 N N . THR A 1 246 ? -5.799 -3.845 16.507 1.00 91.06 246 THR A N 1
ATOM 1918 C CA . THR A 1 246 ? -5.215 -4.818 15.577 1.00 91.06 246 THR A CA 1
ATOM 1919 C C . THR A 1 246 ? -4.980 -6.189 16.183 1.00 91.06 246 THR A C 1
ATOM 1921 O O . THR A 1 246 ? -4.878 -7.160 15.437 1.00 91.06 246 THR A O 1
ATOM 1924 N N . ALA A 1 247 ? -4.875 -6.283 17.508 1.00 89.75 247 ALA A N 1
ATOM 1925 C CA . ALA A 1 247 ? -4.480 -7.488 18.231 1.00 89.75 247 ALA A CA 1
ATOM 1926 C C . ALA A 1 247 ? -5.611 -8.031 19.121 1.00 89.75 247 ALA A C 1
ATOM 1928 O O . ALA A 1 247 ? -5.372 -8.536 20.218 1.00 89.75 247 ALA A O 1
ATOM 1929 N N . VAL A 1 248 ? -6.863 -7.936 18.662 1.00 85.56 248 VAL A N 1
ATOM 1930 C CA . VAL A 1 248 ? -8.013 -8.471 19.403 1.00 85.56 248 VAL A CA 1
ATOM 1931 C C . VAL A 1 248 ? -7.898 -10.000 19.487 1.00 85.56 248 VAL A C 1
ATOM 1933 O O . VAL A 1 248 ? -7.682 -10.644 18.453 1.00 85.56 248 VAL A O 1
ATOM 1936 N N . PRO A 1 249 ? -8.027 -10.608 20.684 1.00 82.00 249 PRO A N 1
ATOM 1937 C CA . PRO A 1 249 ? -7.964 -12.059 20.838 1.00 82.00 249 PRO A CA 1
ATOM 1938 C C . PRO A 1 249 ? -9.174 -12.752 20.197 1.00 82.00 249 PRO A C 1
ATOM 1940 O O . PRO A 1 249 ? -10.194 -12.129 19.915 1.00 82.00 249 PRO A O 1
ATOM 1943 N N . LYS A 1 250 ? -9.084 -14.068 19.988 1.00 82.44 250 LYS A N 1
ATOM 1944 C CA . LYS A 1 250 ? -10.239 -14.874 19.565 1.00 82.44 250 LYS A CA 1
ATOM 1945 C C . LYS A 1 250 ? -11.187 -15.167 20.732 1.00 82.44 250 LYS A C 1
ATOM 1947 O O . LYS A 1 250 ? -10.772 -15.159 21.890 1.00 82.44 250 LYS A O 1
ATOM 1952 N N . GLY A 1 251 ? -12.418 -15.546 20.394 1.00 73.38 251 GLY A N 1
ATOM 1953 C CA . GLY A 1 251 ? -13.440 -15.996 21.340 1.00 73.38 251 GLY A CA 1
ATOM 1954 C C . GLY A 1 251 ? -14.283 -14.853 21.898 1.00 73.38 251 GLY A C 1
ATOM 1955 O O . GLY A 1 251 ? -14.135 -13.705 21.482 1.00 73.38 251 GLY A O 1
ATOM 1956 N N . ASP A 1 252 ? -15.141 -15.183 22.862 1.00 66.94 252 ASP A N 1
ATOM 1957 C CA . ASP A 1 252 ? -16.204 -14.302 23.362 1.00 66.94 252 ASP A CA 1
ATOM 1958 C C . ASP A 1 252 ? -15.705 -12.902 23.740 1.00 66.94 252 ASP A C 1
ATOM 1960 O O . ASP A 1 252 ? -16.290 -11.903 23.335 1.00 66.94 252 ASP A O 1
ATOM 1964 N N . ALA A 1 253 ? -14.560 -12.816 24.426 1.00 68.38 253 ALA A N 1
ATOM 1965 C CA . ALA A 1 253 ? -13.969 -11.535 24.808 1.00 68.38 253 ALA A CA 1
ATOM 1966 C C . ALA A 1 253 ? -13.620 -10.654 23.594 1.00 68.38 253 ALA A C 1
ATOM 1968 O O . ALA A 1 253 ? -13.853 -9.447 23.611 1.00 68.38 253 ALA A O 1
ATOM 1969 N N . GLY A 1 254 ? -13.071 -11.239 22.528 1.00 69.75 254 GLY A N 1
ATOM 1970 C CA . GLY A 1 254 ? -12.752 -10.505 21.305 1.00 69.75 254 GLY A CA 1
ATOM 1971 C C . GLY A 1 254 ? -13.986 -10.117 20.495 1.00 69.75 254 GLY A C 1
ATOM 1972 O O . GLY A 1 254 ? -14.023 -9.049 19.875 1.00 69.75 254 GLY A O 1
ATOM 1973 N N . ASP A 1 255 ? -15.011 -10.964 20.514 1.00 74.00 255 ASP A N 1
ATOM 1974 C CA . ASP A 1 255 ? -16.289 -10.697 19.858 1.00 74.00 255 ASP A CA 1
ATOM 1975 C C . ASP A 1 255 ? -17.042 -9.558 20.553 1.00 74.00 255 ASP A C 1
ATOM 1977 O O . ASP A 1 255 ? -17.587 -8.686 19.877 1.00 74.00 255 ASP A O 1
ATOM 1981 N N . ASP A 1 256 ? -16.977 -9.482 21.880 1.00 66.38 256 ASP A N 1
ATOM 1982 C CA . ASP A 1 256 ? -17.569 -8.388 22.653 1.00 66.38 256 ASP A CA 1
ATOM 1983 C C . ASP A 1 256 ? -16.830 -7.063 22.415 1.00 66.38 256 ASP A C 1
ATOM 1985 O O . ASP A 1 256 ? -17.462 -6.031 22.184 1.00 66.38 256 ASP A O 1
ATOM 1989 N N . ILE A 1 257 ? -15.492 -7.088 22.360 1.00 70.31 257 ILE A N 1
ATOM 1990 C CA . ILE A 1 257 ? -14.678 -5.919 21.980 1.00 70.31 257 ILE A CA 1
ATOM 1991 C C . ILE A 1 257 ? -15.051 -5.426 20.568 1.00 70.31 257 ILE A C 1
ATOM 1993 O O . ILE A 1 257 ? -15.178 -4.221 20.336 1.00 70.31 257 ILE A O 1
ATOM 1997 N N . THR A 1 258 ? -15.269 -6.355 19.634 1.00 78.31 258 THR A N 1
ATOM 1998 C CA . THR A 1 258 ? -15.695 -6.052 18.255 1.00 78.31 258 THR A CA 1
ATOM 1999 C C . THR A 1 258 ? -17.091 -5.431 18.220 1.00 78.31 258 THR A C 1
ATOM 2001 O O . THR A 1 258 ? -17.310 -4.462 17.497 1.00 78.31 258 THR A O 1
ATOM 2004 N N . ALA A 1 259 ? -18.033 -5.953 19.011 1.00 71.25 259 ALA A N 1
ATOM 2005 C CA . ALA A 1 259 ? -19.395 -5.431 19.088 1.00 71.25 259 ALA A CA 1
ATOM 2006 C C . ALA A 1 259 ? -19.427 -4.003 19.653 1.00 71.25 259 ALA A C 1
ATOM 2008 O O . ALA A 1 259 ? -20.098 -3.133 19.099 1.00 71.25 259 ALA A O 1
ATOM 2009 N N . VAL A 1 260 ? -18.646 -3.731 20.707 1.00 69.50 260 VAL A N 1
ATOM 2010 C CA . VAL A 1 260 ? -18.497 -2.373 21.256 1.00 69.50 260 VAL A CA 1
ATOM 2011 C C . VAL A 1 260 ? -17.945 -1.424 20.196 1.00 69.50 260 VAL A C 1
ATOM 2013 O O . VAL A 1 260 ? -18.499 -0.346 19.991 1.00 69.50 260 VAL A O 1
ATOM 2016 N N . TYR A 1 261 ? -16.889 -1.826 19.488 1.00 78.88 261 TYR A N 1
ATOM 2017 C CA . TYR A 1 261 ? -16.322 -1.032 18.400 1.00 78.88 261 TYR A CA 1
ATOM 2018 C C . TYR A 1 261 ? -17.342 -0.733 17.293 1.00 78.88 261 TYR A C 1
ATOM 2020 O O . TYR A 1 261 ? -17.461 0.407 16.844 1.00 78.88 261 TYR A O 1
ATOM 2028 N N . ASP A 1 262 ? -18.101 -1.737 16.860 1.00 79.62 262 ASP A N 1
ATOM 2029 C CA . ASP A 1 262 ? -19.101 -1.593 15.802 1.00 79.62 262 ASP A CA 1
ATOM 2030 C C . ASP A 1 262 ? -20.196 -0.586 16.186 1.00 79.62 262 ASP A C 1
ATOM 2032 O O . ASP A 1 262 ? -20.529 0.298 15.398 1.00 79.62 262 ASP A O 1
ATOM 2036 N N . VAL A 1 263 ? -20.678 -0.622 17.432 1.00 69.44 263 VAL A N 1
ATOM 2037 C CA . VAL A 1 263 ? -21.618 0.394 17.928 1.00 69.44 263 VAL A CA 1
ATOM 2038 C C . VAL A 1 263 ? -20.962 1.772 17.996 1.00 69.44 263 VAL A C 1
ATOM 2040 O O . VAL A 1 263 ? -21.517 2.737 17.474 1.00 69.44 263 VAL A O 1
ATOM 2043 N N . LEU A 1 264 ? -19.766 1.875 18.592 1.00 71.38 264 LEU A N 1
ATOM 2044 C CA . LEU A 1 264 ? -19.064 3.152 18.761 1.00 71.38 264 LEU A CA 1
ATOM 2045 C C . LEU A 1 264 ? -18.748 3.830 17.420 1.00 71.38 264 LEU A C 1
ATOM 2047 O O . LEU A 1 264 ? -18.819 5.051 17.311 1.00 71.38 264 LEU A O 1
ATOM 2051 N N . THR A 1 265 ? -18.417 3.057 16.387 1.00 77.56 265 THR A N 1
ATOM 2052 C CA . THR A 1 265 ? -18.059 3.603 15.070 1.00 77.56 265 THR A CA 1
ATOM 2053 C C . THR A 1 265 ? -19.255 4.056 14.241 1.00 77.56 265 THR A C 1
ATOM 2055 O O . THR A 1 265 ? -19.084 4.871 13.332 1.00 77.56 265 THR A O 1
ATOM 2058 N N . ARG A 1 266 ? -20.465 3.588 14.563 1.00 75.56 266 ARG A N 1
ATOM 2059 C CA . ARG A 1 266 ? -21.720 4.074 13.969 1.00 75.56 266 ARG A CA 1
ATOM 2060 C C . ARG A 1 266 ? -22.271 5.315 14.667 1.00 75.56 266 ARG A C 1
ATOM 2062 O O . ARG A 1 266 ? -23.248 5.883 14.193 1.00 75.56 266 ARG A O 1
ATOM 2069 N N . LEU A 1 267 ? -21.671 5.740 15.782 1.00 64.12 267 LEU A N 1
ATOM 2070 C CA . LEU A 1 267 ? -22.179 6.871 16.549 1.00 64.12 267 LEU A CA 1
ATOM 2071 C C . LEU A 1 267 ? -22.201 8.159 15.719 1.00 64.12 267 LEU A C 1
ATOM 2073 O O . LEU A 1 267 ? -21.165 8.693 15.316 1.00 64.12 267 LEU A O 1
ATOM 2077 N N . GLN A 1 268 ? -23.410 8.687 15.550 1.00 58.94 268 GLN A N 1
ATOM 2078 C CA . GLN A 1 268 ? -23.707 10.039 15.088 1.00 58.94 268 GLN A CA 1
ATOM 2079 C C . GLN A 1 268 ? -24.674 10.689 16.068 1.00 58.94 268 GLN A C 1
ATOM 2081 O O . GLN A 1 268 ? -25.544 10.019 16.627 1.00 58.94 268 GLN A O 1
ATOM 2086 N N . ILE A 1 269 ? -24.600 12.011 16.221 1.00 47.03 269 ILE A N 1
ATOM 2087 C CA . ILE A 1 269 ? -25.682 12.750 16.878 1.00 47.03 269 ILE A CA 1
ATOM 2088 C C . ILE A 1 269 ? -26.746 13.049 15.821 1.00 47.03 269 ILE A C 1
ATOM 2090 O O . ILE A 1 269 ? -26.820 14.146 15.270 1.00 47.03 269 ILE A O 1
ATOM 2094 N N . HIS A 1 270 ? -27.558 12.042 15.516 1.00 44.22 270 HIS A N 1
ATOM 2095 C CA . HIS A 1 270 ? -28.840 12.235 14.834 1.00 44.22 270 HIS A CA 1
ATOM 2096 C C . HIS A 1 270 ? -30.015 11.924 15.770 1.00 44.22 270 HIS A C 1
ATOM 2098 O O . HIS A 1 270 ? -31.015 12.635 15.717 1.00 44.22 270 HIS A O 1
ATOM 2104 N N . ASP A 1 271 ? -29.854 10.962 16.692 1.00 47.56 271 ASP A N 1
ATOM 2105 C CA . ASP A 1 271 ? -30.811 10.657 17.762 1.00 47.56 271 ASP A CA 1
ATOM 2106 C C . ASP A 1 271 ? -30.093 10.038 18.991 1.00 47.56 271 ASP A C 1
ATOM 2108 O O . ASP A 1 271 ? -29.659 8.882 18.945 1.00 47.56 271 ASP A O 1
ATOM 2112 N N . PRO A 1 272 ? -29.934 10.781 20.102 1.00 46.03 272 PRO A N 1
ATOM 2113 C CA . PRO A 1 272 ? -29.244 10.292 21.297 1.00 46.03 272 PRO A CA 1
ATOM 2114 C C . PRO A 1 272 ? -29.984 9.157 22.031 1.00 46.03 272 PRO A C 1
ATOM 2116 O O . PRO A 1 272 ? -29.344 8.422 22.784 1.00 46.03 272 PRO A O 1
ATOM 2119 N N . PHE A 1 273 ? -31.292 8.969 21.815 1.00 46.62 273 PHE A N 1
ATOM 2120 C CA . PHE A 1 273 ? -32.040 7.861 22.419 1.00 46.62 273 PHE A CA 1
ATOM 2121 C C . PHE A 1 273 ? -31.806 6.547 21.672 1.00 46.62 273 PHE A C 1
ATOM 2123 O O . PHE A 1 273 ? -31.608 5.517 22.319 1.00 46.62 273 PHE A O 1
ATOM 2130 N N . GLN A 1 274 ? -31.741 6.588 20.336 1.00 52.28 274 GLN A N 1
ATOM 2131 C CA . GLN A 1 274 ? -31.440 5.405 19.523 1.00 52.28 274 GLN A CA 1
ATOM 2132 C C . GLN A 1 274 ? -30.025 4.868 19.803 1.00 52.28 274 GLN A C 1
ATOM 2134 O O . GLN A 1 274 ? -29.820 3.663 19.941 1.00 52.28 274 GLN A O 1
ATOM 2139 N N . MET A 1 275 ? -29.059 5.774 19.988 1.00 50.22 275 MET A N 1
ATOM 2140 C CA . MET A 1 275 ? -27.690 5.441 20.398 1.00 50.22 275 MET A CA 1
ATOM 2141 C C . MET A 1 275 ? -27.653 4.634 21.705 1.00 50.22 275 MET A C 1
ATOM 2143 O O . MET A 1 275 ? -26.986 3.603 21.796 1.00 50.22 275 MET A O 1
ATOM 2147 N N . ALA A 1 276 ? -28.372 5.107 22.723 1.00 50.47 276 ALA A N 1
ATOM 2148 C CA . ALA A 1 276 ? -28.470 4.449 24.018 1.00 50.47 276 ALA A CA 1
ATOM 2149 C C . ALA A 1 276 ? -29.083 3.043 23.897 1.00 50.47 276 ALA A C 1
ATOM 2151 O O . ALA A 1 276 ? -28.556 2.090 24.473 1.00 50.47 276 ALA A O 1
ATOM 2152 N N . THR A 1 277 ? -30.153 2.890 23.112 1.00 52.72 277 THR A N 1
ATOM 2153 C CA . THR A 1 277 ? -30.779 1.582 22.880 1.00 52.72 277 THR A CA 1
ATOM 2154 C C . THR A 1 277 ? -29.884 0.620 22.107 1.00 52.72 277 THR A C 1
ATOM 2156 O O . THR A 1 277 ? -29.848 -0.557 22.456 1.00 52.72 277 THR A O 1
ATOM 2159 N N . ASP A 1 278 ? -29.115 1.095 21.125 1.00 54.34 278 ASP A N 1
ATOM 2160 C CA . ASP A 1 278 ? -28.219 0.249 20.327 1.00 54.34 278 ASP A CA 1
ATOM 2161 C C . ASP A 1 278 ? -27.040 -0.268 21.164 1.00 54.34 278 ASP A C 1
ATOM 2163 O O . ASP A 1 278 ? -26.670 -1.438 21.061 1.00 54.34 278 ASP A O 1
ATOM 2167 N N . MET A 1 279 ? -26.497 0.565 22.063 1.00 50.53 279 MET A N 1
ATOM 2168 C CA . MET A 1 279 ? -25.471 0.148 23.026 1.00 50.53 279 MET A CA 1
ATOM 2169 C C . MET A 1 279 ? -25.999 -0.918 23.993 1.00 50.53 279 MET A C 1
ATOM 2171 O O . MET A 1 279 ? -25.316 -1.909 24.245 1.00 50.53 279 MET A O 1
ATOM 2175 N N . VAL A 1 280 ? -27.221 -0.755 24.512 1.00 53.09 280 VAL A N 1
ATOM 2176 C CA . VAL A 1 280 ? -27.853 -1.764 25.381 1.00 53.09 280 VAL A CA 1
ATOM 2177 C C . VAL A 1 280 ? -28.110 -3.048 24.619 1.00 53.09 280 VAL A C 1
ATOM 2179 O O . VAL A 1 280 ? -27.791 -4.113 25.130 1.00 53.09 280 VAL A O 1
ATOM 2182 N N . ALA A 1 281 ? -28.679 -2.966 23.417 1.00 56.91 281 ALA A N 1
ATOM 2183 C CA . ALA A 1 281 ? -29.007 -4.113 22.577 1.00 56.91 281 ALA A CA 1
ATOM 2184 C C . ALA A 1 281 ? -27.758 -4.925 22.206 1.00 56.91 281 ALA A C 1
ATOM 2186 O O . ALA A 1 281 ? -27.764 -6.148 22.310 1.00 56.91 281 ALA A O 1
ATOM 2187 N N . ALA A 1 282 ? -26.662 -4.253 21.846 1.00 50.75 282 ALA A N 1
ATOM 2188 C CA . ALA A 1 282 ? -25.398 -4.911 21.516 1.00 50.75 282 ALA A CA 1
ATOM 2189 C C . ALA A 1 282 ? -24.761 -5.637 22.712 1.00 50.75 282 ALA A C 1
ATOM 2191 O O . ALA A 1 282 ? -23.930 -6.524 22.525 1.00 50.75 282 ALA A O 1
ATOM 2192 N N . LEU A 1 283 ? -25.143 -5.256 23.935 1.00 49.88 283 LEU A N 1
ATOM 2193 C CA . LEU A 1 283 ? -24.550 -5.749 25.179 1.00 49.88 283 LEU A CA 1
ATOM 2194 C C . LEU A 1 283 ? -25.535 -6.566 26.031 1.00 49.88 283 LEU A C 1
ATOM 2196 O O . LEU A 1 283 ? -25.134 -7.198 27.009 1.00 49.88 283 LEU A O 1
ATOM 2200 N N . THR A 1 284 ? -26.816 -6.630 25.657 1.00 46.31 284 THR A N 1
ATOM 2201 C CA . THR A 1 284 ? -27.822 -7.443 26.349 1.00 46.31 284 THR A CA 1
ATOM 2202 C C . THR A 1 284 ? -27.662 -8.904 25.942 1.00 46.31 284 THR A C 1
ATOM 2204 O O . THR A 1 284 ? -27.870 -9.290 24.798 1.00 46.31 284 THR A O 1
ATOM 2207 N N . GLY A 1 285 ? -27.263 -9.723 26.918 1.00 50.00 285 GLY A N 1
ATOM 2208 C CA . GLY A 1 285 ? -26.990 -11.157 26.765 1.00 50.00 285 GLY A CA 1
ATOM 2209 C C . GLY A 1 285 ? -25.595 -11.586 27.227 1.00 50.00 285 GLY A C 1
ATOM 2210 O O . GLY A 1 285 ? -25.345 -12.785 27.326 1.00 50.00 285 GLY A O 1
ATOM 2211 N N . LYS A 1 286 ? -24.694 -10.641 27.536 1.00 50.56 286 LYS A N 1
ATOM 2212 C CA . LYS A 1 286 ? -23.284 -10.927 27.841 1.00 50.56 286 LYS A CA 1
ATOM 2213 C C . LYS A 1 286 ? -22.793 -10.042 28.996 1.00 50.56 286 LYS A C 1
ATOM 2215 O O . LYS A 1 286 ? -22.620 -8.835 28.857 1.00 50.56 286 LYS A O 1
ATOM 2220 N N . GLY A 1 287 ? -22.716 -10.629 30.192 1.00 43.06 287 GLY A N 1
ATOM 2221 C CA . GLY A 1 287 ? -22.565 -9.917 31.469 1.00 43.06 287 GLY A CA 1
ATOM 2222 C C . GLY A 1 287 ? -21.238 -9.163 31.658 1.00 43.06 287 GLY A C 1
ATOM 2223 O O . GLY A 1 287 ? -20.219 -9.510 31.073 1.00 43.06 287 GLY A O 1
ATOM 2224 N N . GLY A 1 288 ? -21.269 -8.137 32.521 1.00 46.69 288 GLY A N 1
ATOM 2225 C CA . GLY A 1 288 ? -20.122 -7.321 32.958 1.00 46.69 288 GLY A CA 1
ATOM 2226 C C . GLY A 1 288 ? -20.178 -5.860 32.488 1.00 46.69 288 GLY A C 1
ATOM 2227 O O . GLY A 1 288 ? -20.082 -4.942 33.297 1.00 46.69 288 GLY A O 1
ATOM 2228 N N . LEU A 1 289 ? -20.410 -5.628 31.192 1.00 46.50 289 LEU A N 1
ATOM 2229 C CA . LEU A 1 289 ? -20.547 -4.281 30.601 1.00 46.50 289 LEU A CA 1
ATOM 2230 C C . LEU A 1 289 ? -21.951 -3.679 30.779 1.00 46.50 289 LEU A C 1
ATOM 2232 O O . LEU A 1 289 ? -22.104 -2.458 30.829 1.00 46.50 289 LEU A O 1
ATOM 2236 N N . VAL A 1 290 ? -22.968 -4.535 30.921 1.00 44.72 290 VAL A N 1
ATOM 2237 C CA . VAL A 1 290 ? -24.371 -4.131 31.099 1.00 44.72 290 VAL A CA 1
ATOM 2238 C C . VAL A 1 290 ? -24.552 -3.259 32.337 1.00 44.72 290 VAL A C 1
ATOM 2240 O O . VAL A 1 290 ? -25.267 -2.271 32.256 1.00 44.72 290 VAL A O 1
ATOM 2243 N N . GLU A 1 291 ? -23.897 -3.553 33.461 1.00 45.22 291 GLU A N 1
ATOM 2244 C CA . GLU A 1 291 ? -24.061 -2.765 34.695 1.00 45.22 291 GLU A CA 1
ATOM 2245 C C . GLU A 1 291 ? -23.526 -1.334 34.542 1.00 45.22 291 GLU A C 1
ATOM 2247 O O . GLU A 1 291 ? -24.219 -0.385 34.903 1.00 45.22 291 GLU A O 1
ATOM 2252 N N . GLN A 1 292 ? -22.364 -1.158 33.901 1.00 42.91 292 GLN A N 1
ATOM 2253 C CA . GLN A 1 292 ? -21.776 0.168 33.650 1.00 42.91 292 GLN A CA 1
ATOM 2254 C C . GLN A 1 292 ? -22.608 1.010 32.670 1.00 42.91 292 GLN A C 1
ATOM 2256 O O . GLN A 1 292 ? -22.607 2.238 32.738 1.00 42.91 292 GLN A O 1
ATOM 2261 N N . ILE A 1 293 ? -23.338 0.356 31.764 1.00 44.50 293 ILE A N 1
ATOM 2262 C CA . ILE A 1 293 ? -24.205 1.007 30.772 1.00 44.50 293 ILE A CA 1
ATOM 2263 C C . ILE A 1 293 ? -25.617 1.226 31.312 1.00 44.50 293 ILE A C 1
ATOM 2265 O O . ILE A 1 293 ? -26.228 2.248 31.027 1.00 44.50 293 ILE A O 1
ATOM 2269 N N . THR A 1 294 ? -26.124 0.339 32.164 1.00 42.72 294 THR A N 1
ATOM 2270 C CA . THR A 1 294 ? -27.409 0.524 32.856 1.00 42.72 294 THR A CA 1
ATOM 2271 C C . THR A 1 294 ? -27.334 1.719 33.811 1.00 42.72 294 THR A C 1
ATOM 2273 O O . THR A 1 294 ? -28.271 2.511 33.879 1.00 42.72 294 THR A O 1
ATOM 2276 N N . GLU A 1 295 ? -26.189 1.925 34.471 1.00 41.28 295 GLU A N 1
ATOM 2277 C CA . GLU A 1 295 ? -25.915 3.127 35.271 1.00 41.28 295 GLU A CA 1
ATOM 2278 C C . GLU A 1 295 ? -25.861 4.412 34.416 1.00 41.28 295 GLU A C 1
ATOM 2280 O O . GLU A 1 295 ? -26.265 5.482 34.869 1.00 41.28 295 GLU A O 1
ATOM 2285 N N . LEU A 1 296 ? -25.423 4.309 33.155 1.00 38.38 296 LEU A N 1
ATOM 2286 C CA . LEU A 1 296 ? -25.376 5.412 32.185 1.00 38.38 296 LEU A CA 1
ATOM 2287 C C . LEU A 1 296 ? -26.776 5.841 31.697 1.00 38.38 296 LEU A C 1
ATOM 2289 O O . LEU A 1 296 ? -26.979 6.998 31.345 1.00 38.38 296 LEU A O 1
ATOM 2293 N N . LEU A 1 297 ? -27.745 4.921 31.678 1.00 39.34 297 LEU A N 1
ATOM 2294 C CA . LEU A 1 297 ? -29.084 5.120 31.098 1.00 39.34 297 LEU A CA 1
ATOM 2295 C C . LEU A 1 297 ? -30.142 5.576 32.102 1.00 39.34 297 LEU A C 1
ATOM 2297 O O . LEU A 1 297 ? -31.211 6.041 31.710 1.00 39.34 297 LEU A O 1
ATOM 2301 N N . GLY A 1 298 ? -29.860 5.447 33.398 1.00 44.19 298 GLY A N 1
ATOM 2302 C CA . GLY A 1 298 ? -30.802 5.769 34.467 1.00 44.19 298 GLY A CA 1
ATOM 2303 C C . GLY A 1 298 ? -31.079 7.264 34.676 1.00 44.19 298 GLY A C 1
ATOM 2304 O O . GLY A 1 298 ? -31.845 7.591 35.580 1.00 44.19 298 GLY A O 1
ATOM 2305 N N . ASN A 1 299 ? -30.476 8.178 33.901 1.00 42.91 299 ASN A N 1
ATOM 2306 C CA . ASN A 1 299 ? -30.592 9.623 34.143 1.00 42.91 299 ASN A CA 1
ATOM 2307 C C . ASN A 1 299 ? -30.783 10.464 32.858 1.00 42.91 299 ASN A C 1
ATOM 2309 O O . ASN A 1 299 ? -29.867 11.135 32.389 1.00 42.91 299 ASN A O 1
ATOM 2313 N N . PRO A 1 300 ? -31.998 10.481 32.281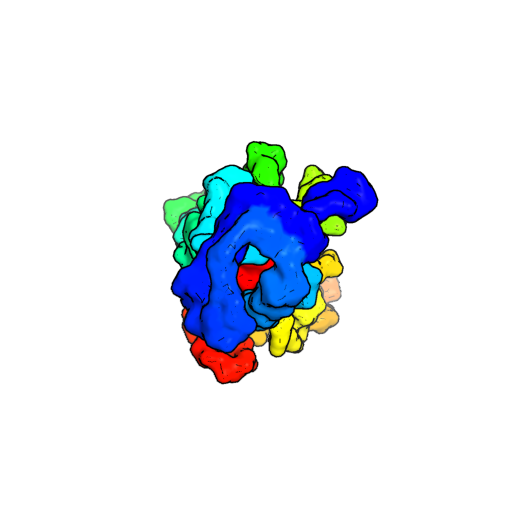 1.00 35.66 300 PRO A N 1
ATOM 2314 C CA . PRO A 1 300 ? -32.275 11.063 30.962 1.00 35.66 300 PRO A CA 1
ATOM 2315 C C . PRO A 1 300 ? -32.296 12.609 30.886 1.00 35.66 300 PRO A C 1
ATOM 2317 O O . PRO A 1 300 ? -32.839 13.155 29.928 1.00 35.66 300 PRO A O 1
ATOM 2320 N N . LEU A 1 301 ? -31.737 13.346 31.861 1.00 35.47 301 LEU A N 1
ATOM 2321 C CA . LEU A 1 301 ? -31.880 14.814 31.933 1.00 35.47 301 LEU A CA 1
ATOM 2322 C C . LEU A 1 301 ? -30.623 15.639 32.250 1.00 35.47 301 LEU A C 1
ATOM 2324 O O . LEU A 1 301 ? -30.752 16.832 32.513 1.00 35.47 301 LEU A O 1
ATOM 2328 N N . ASN A 1 302 ? -29.409 15.099 32.140 1.00 37.44 302 ASN A N 1
ATOM 2329 C CA . ASN A 1 302 ? -28.217 15.949 32.174 1.00 37.44 302 ASN A CA 1
ATOM 2330 C C . ASN A 1 302 ? -27.408 15.829 30.884 1.00 37.44 302 ASN A C 1
ATOM 2332 O O . ASN A 1 302 ? -26.837 14.793 30.567 1.00 37.44 302 ASN A O 1
ATOM 2336 N N . LEU A 1 303 ? -27.267 16.966 30.198 1.00 35.00 303 LEU A N 1
ATOM 2337 C CA . LEU A 1 303 ? -26.390 17.222 29.043 1.00 35.00 303 LEU A CA 1
ATOM 2338 C C . LEU A 1 303 ? -24.897 16.865 29.292 1.00 35.00 303 LEU A C 1
ATOM 2340 O O . LEU A 1 303 ? -24.052 17.048 28.422 1.00 35.00 303 LEU A O 1
ATOM 2344 N N . ILE A 1 304 ? -24.577 16.379 30.493 1.00 38.78 304 ILE A N 1
ATOM 2345 C CA . ILE A 1 304 ? -23.263 16.007 31.016 1.00 38.78 304 ILE A CA 1
ATOM 2346 C C . ILE A 1 304 ? -22.902 14.547 30.653 1.00 38.78 304 ILE A C 1
ATOM 2348 O O . ILE A 1 304 ? -21.721 14.216 30.612 1.00 38.78 304 ILE A O 1
ATOM 2352 N N . ASP A 1 305 ? -23.854 13.682 30.277 1.00 39.84 305 ASP A N 1
ATOM 2353 C CA . ASP A 1 305 ? -23.571 12.253 30.025 1.00 39.84 305 ASP A CA 1
ATOM 2354 C C . ASP A 1 305 ? -23.113 11.904 28.595 1.00 39.84 305 ASP A C 1
ATOM 2356 O O . ASP A 1 305 ? -22.504 10.851 28.379 1.00 39.84 305 ASP A O 1
ATOM 2360 N N . ALA A 1 306 ? -23.216 12.838 27.640 1.00 37.50 306 ALA A N 1
ATOM 2361 C CA . ALA A 1 306 ? -22.453 12.757 26.387 1.00 37.50 306 ALA A CA 1
ATOM 2362 C C . ALA A 1 306 ? -20.932 12.711 26.658 1.00 37.50 306 ALA A C 1
ATOM 2364 O O . ALA A 1 306 ? -20.183 12.060 25.929 1.00 37.50 306 ALA A O 1
ATOM 2365 N N . ALA A 1 307 ? -20.476 13.318 27.764 1.00 32.50 307 ALA A N 1
ATOM 2366 C CA . ALA A 1 307 ? -19.085 13.272 28.203 1.00 32.50 307 ALA A CA 1
ATOM 2367 C C . ALA A 1 307 ? -18.669 11.905 28.784 1.00 32.50 307 ALA A C 1
ATOM 2369 O O . ALA A 1 307 ? -17.480 11.593 28.796 1.00 32.50 307 ALA A O 1
ATOM 2370 N N . ARG A 1 308 ? -19.609 11.054 29.232 1.00 36.38 308 ARG A N 1
ATOM 2371 C CA . ARG A 1 308 ?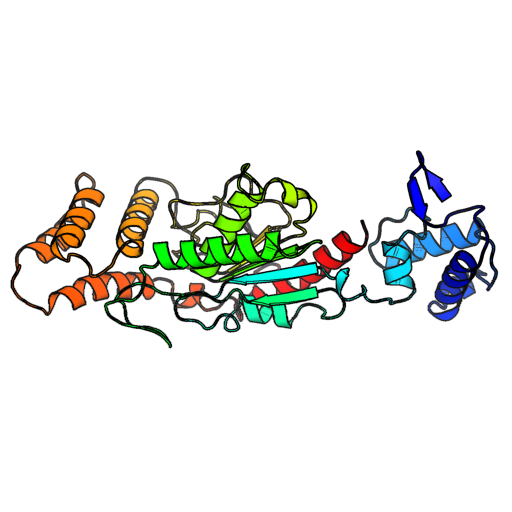 -19.314 9.684 29.701 1.00 36.38 308 ARG A CA 1
ATOM 2372 C C . ARG A 1 308 ? -19.225 8.677 28.558 1.00 36.38 308 ARG A C 1
ATOM 2374 O O . ARG A 1 308 ? -18.307 7.861 28.577 1.00 36.38 308 ARG A O 1
ATOM 2381 N N . ALA A 1 309 ? -20.090 8.772 27.545 1.00 40.78 309 ALA A N 1
ATOM 2382 C CA . ALA A 1 309 ? -19.913 8.026 26.294 1.00 40.78 309 ALA A CA 1
ATOM 2383 C C . ALA A 1 309 ? -18.613 8.451 25.591 1.00 40.78 309 ALA A C 1
ATOM 2385 O O . ALA A 1 309 ? -17.812 7.601 25.199 1.00 40.78 309 ALA A O 1
ATOM 2386 N N . ALA A 1 310 ? -18.326 9.760 25.569 1.00 38.75 310 ALA A N 1
ATOM 2387 C CA . ALA A 1 310 ? -17.011 10.268 25.198 1.00 38.75 310 ALA A CA 1
ATOM 2388 C C . ALA A 1 310 ? -15.910 9.728 26.124 1.00 38.75 310 ALA A C 1
ATOM 2390 O O . ALA A 1 310 ? -14.842 9.415 25.642 1.00 38.75 310 ALA A O 1
ATOM 2391 N N . GLY A 1 311 ? -16.145 9.536 27.424 1.00 34.84 311 GLY A N 1
ATOM 2392 C CA . GLY A 1 311 ? -15.182 8.963 28.374 1.00 34.84 311 GLY A CA 1
ATOM 2393 C C . GLY A 1 311 ? -14.877 7.470 28.175 1.00 34.84 311 GLY A C 1
ATOM 2394 O O . GLY A 1 311 ? -13.764 7.033 28.472 1.00 34.84 311 GLY A O 1
ATOM 2395 N N . ILE A 1 312 ? -15.830 6.683 27.668 1.00 40.69 312 ILE A N 1
ATOM 2396 C CA . ILE A 1 312 ? -15.615 5.291 27.236 1.00 40.69 312 ILE A CA 1
ATOM 2397 C C . ILE A 1 312 ? -14.867 5.285 25.901 1.00 40.69 312 ILE A C 1
ATOM 2399 O O . ILE A 1 312 ? -13.861 4.595 25.789 1.00 40.69 312 ILE A O 1
ATOM 2403 N N . ALA A 1 313 ? -15.270 6.123 24.941 1.00 44.19 313 ALA A N 1
ATOM 2404 C CA . ALA A 1 313 ? -14.557 6.299 23.676 1.00 44.19 313 ALA A CA 1
ATOM 2405 C C . ALA A 1 313 ? -13.133 6.862 23.866 1.00 44.19 313 ALA A C 1
ATOM 2407 O O . ALA A 1 313 ? -12.223 6.442 23.169 1.00 44.19 313 ALA A O 1
ATOM 2408 N N . ILE A 1 314 ? -12.908 7.743 24.848 1.00 40.25 314 ILE A N 1
ATOM 2409 C CA . ILE A 1 314 ? -11.596 8.275 25.246 1.00 40.25 314 ILE A CA 1
ATOM 2410 C C . ILE A 1 314 ? -10.774 7.186 25.924 1.00 40.25 314 ILE A C 1
ATOM 2412 O O . ILE A 1 314 ? -9.588 7.090 25.653 1.00 40.25 314 ILE A O 1
ATOM 2416 N N . ARG A 1 315 ? -11.365 6.344 26.784 1.00 42.12 315 ARG A N 1
ATOM 2417 C CA . ARG A 1 315 ? -10.645 5.202 27.370 1.00 42.12 315 ARG A CA 1
ATOM 2418 C C . ARG A 1 315 ? -10.280 4.156 26.325 1.00 42.12 315 ARG A C 1
ATOM 2420 O O . ARG A 1 315 ? -9.178 3.640 26.403 1.00 42.12 315 ARG A O 1
ATOM 2427 N N . PHE A 1 316 ? -11.146 3.925 25.343 1.00 48.91 316 PHE A N 1
ATOM 2428 C CA . PHE A 1 316 ? -10.900 3.067 24.186 1.00 48.91 316 PHE A CA 1
ATOM 2429 C C . PHE A 1 316 ? -9.830 3.662 23.252 1.00 48.91 316 PHE A C 1
ATOM 2431 O O . PHE A 1 316 ? -8.912 2.967 22.836 1.00 48.91 316 PHE A O 1
ATOM 2438 N N . ALA A 1 317 ? -9.879 4.978 23.012 1.00 45.56 317 ALA A N 1
ATOM 2439 C CA . ALA A 1 317 ? -8.851 5.749 22.309 1.00 45.56 317 ALA A CA 1
ATOM 2440 C C . ALA A 1 317 ? -7.511 5.789 23.062 1.00 45.56 317 ALA A C 1
ATOM 2442 O O . ALA A 1 317 ? -6.462 5.846 22.429 1.00 45.56 317 ALA A O 1
ATOM 2443 N N . ALA A 1 318 ? -7.538 5.759 24.399 1.00 41.62 318 ALA A N 1
ATOM 2444 C CA . ALA A 1 318 ? -6.360 5.825 25.260 1.00 41.62 318 ALA A CA 1
ATOM 2445 C C . ALA A 1 318 ? -5.716 4.452 25.513 1.00 41.62 318 ALA A C 1
ATOM 2447 O O . ALA A 1 318 ? -4.497 4.378 25.690 1.00 41.62 318 ALA A O 1
ATOM 2448 N N . SER A 1 319 ? -6.486 3.359 25.530 1.00 47.25 319 SER A N 1
ATOM 2449 C CA . SER A 1 319 ? -5.946 2.001 25.619 1.00 47.25 319 SER A CA 1
ATOM 2450 C C . SER A 1 319 ? -5.204 1.652 24.331 1.00 47.25 319 SER A C 1
ATOM 2452 O O . SER A 1 319 ? -5.777 1.657 23.249 1.00 47.25 319 SER A O 1
ATOM 2454 N N . GLY A 1 320 ? -3.901 1.390 24.445 1.00 54.66 320 GLY A N 1
ATOM 2455 C CA . GLY A 1 320 ? -3.041 1.119 23.290 1.00 54.66 320 GLY A CA 1
ATOM 2456 C C . GLY A 1 320 ? -2.590 2.363 22.517 1.00 54.66 320 GLY A C 1
ATOM 2457 O O . GLY A 1 320 ? -1.924 2.212 21.503 1.00 54.66 320 GLY A O 1
ATOM 2458 N N . ALA A 1 321 ? -2.878 3.590 22.985 1.00 60.31 321 ALA A N 1
ATOM 2459 C CA . ALA A 1 321 ? -2.531 4.832 22.273 1.00 60.31 321 ALA A CA 1
ATOM 2460 C C . ALA A 1 321 ? -1.030 4.995 21.993 1.00 60.31 321 ALA A C 1
ATOM 2462 O O . ALA A 1 321 ? -0.648 5.590 20.986 1.00 60.31 321 ALA A O 1
ATOM 2463 N N . ARG A 1 322 ? -0.180 4.465 22.885 1.00 73.00 322 ARG A N 1
ATOM 2464 C CA . ARG A 1 322 ? 1.262 4.399 22.646 1.00 73.00 322 ARG A CA 1
ATOM 2465 C C . ARG A 1 322 ? 1.531 3.502 21.442 1.00 73.00 322 ARG A C 1
ATOM 2467 O O . ARG A 1 322 ? 1.965 4.006 20.419 1.00 73.00 322 ARG A O 1
ATOM 2474 N N . ASP A 1 323 ? 1.210 2.220 21.552 1.00 78.62 323 ASP A N 1
ATOM 2475 C CA . ASP A 1 323 ? 1.573 1.214 20.552 1.00 78.62 323 ASP A CA 1
ATOM 2476 C C . ASP A 1 323 ? 0.879 1.454 19.199 1.00 78.62 323 ASP A C 1
ATOM 2478 O O . ASP A 1 323 ? 1.456 1.179 18.153 1.00 78.62 323 ASP A O 1
ATOM 2482 N N . HIS A 1 324 ? -0.313 2.056 19.191 1.00 84.50 324 HIS A N 1
ATOM 2483 C CA . HIS A 1 324 ? -1.008 2.485 17.973 1.00 84.50 324 HIS A CA 1
ATOM 2484 C C . HIS A 1 324 ? -0.336 3.694 17.291 1.00 84.50 324 HIS A C 1
ATOM 2486 O O . HIS A 1 324 ? -0.507 3.915 16.095 1.00 84.50 324 HIS A O 1
ATOM 2492 N N . GLY A 1 325 ? 0.433 4.489 18.040 1.00 84.38 325 GLY A N 1
ATOM 2493 C CA . GLY A 1 325 ? 1.050 5.740 17.596 1.00 84.38 325 GLY A CA 1
ATOM 2494 C C . GLY A 1 325 ? 2.567 5.683 17.397 1.00 84.38 325 GLY A C 1
ATOM 2495 O O . GLY A 1 325 ? 3.175 6.727 17.168 1.00 84.38 325 GLY A O 1
ATOM 2496 N N . THR A 1 326 ? 3.203 4.512 17.495 1.00 87.62 326 THR A N 1
ATOM 2497 C CA . THR A 1 326 ? 4.675 4.382 17.509 1.00 87.62 326 THR A CA 1
ATOM 2498 C C . THR A 1 326 ? 5.266 3.597 16.337 1.00 87.62 326 THR A C 1
ATOM 2500 O O . THR A 1 326 ? 6.471 3.369 16.303 1.00 87.62 326 THR A O 1
ATOM 2503 N N . TYR A 1 327 ? 4.488 3.279 15.299 1.00 93.44 327 TYR A N 1
ATOM 2504 C CA . TYR A 1 327 ? 4.964 2.565 14.097 1.00 93.44 327 TYR A CA 1
ATOM 2505 C C . TYR A 1 327 ? 6.157 3.224 13.372 1.00 93.44 327 TYR A C 1
ATOM 2507 O O . TYR A 1 327 ? 6.908 2.561 12.652 1.00 93.44 327 TYR A O 1
ATOM 2515 N N . GLY A 1 328 ? 6.346 4.535 13.541 1.00 92.12 328 GLY A N 1
ATOM 2516 C CA . GLY A 1 328 ? 7.490 5.266 12.989 1.00 92.12 328 GLY A CA 1
ATOM 2517 C C . GLY A 1 328 ? 8.809 5.049 13.737 1.00 92.12 328 GLY A C 1
ATOM 2518 O O . GLY A 1 328 ? 9.866 5.300 13.156 1.00 92.12 328 GLY A O 1
ATOM 2519 N N . ILE A 1 329 ? 8.758 4.580 14.987 1.00 89.12 329 ILE A N 1
ATOM 2520 C CA . ILE A 1 329 ? 9.919 4.474 15.884 1.00 89.12 329 ILE A CA 1
ATOM 2521 C C . ILE A 1 329 ? 10.157 3.060 16.414 1.00 89.12 329 ILE A C 1
ATOM 2523 O O . ILE A 1 329 ? 11.314 2.688 16.590 1.00 89.12 329 ILE A O 1
ATOM 2527 N N . ASP A 1 330 ? 9.100 2.285 16.648 1.00 86.62 330 ASP A N 1
ATOM 2528 C CA . ASP A 1 330 ? 9.221 0.944 17.205 1.00 86.62 330 ASP A CA 1
ATOM 2529 C C . ASP A 1 330 ? 9.791 -0.005 16.156 1.00 86.62 330 ASP A C 1
ATOM 2531 O O . ASP A 1 330 ? 9.375 0.006 14.991 1.00 86.62 330 ASP A O 1
ATOM 2535 N N . ASP A 1 331 ? 10.768 -0.799 16.595 1.00 85.56 331 ASP A N 1
ATOM 2536 C CA . ASP A 1 331 ? 11.414 -1.827 15.790 1.00 85.56 331 ASP A CA 1
ATOM 2537 C C . ASP A 1 331 ? 10.367 -2.844 15.325 1.00 85.56 331 ASP A C 1
ATOM 2539 O O . ASP A 1 331 ? 9.509 -3.278 16.092 1.00 85.56 331 ASP A O 1
ATOM 2543 N N . VAL A 1 332 ? 10.455 -3.233 14.057 1.00 88.88 332 VAL A N 1
ATOM 2544 C CA . VAL A 1 332 ? 9.622 -4.282 13.464 1.00 88.88 332 VAL A CA 1
ATOM 2545 C C . VAL A 1 332 ? 9.980 -5.687 13.994 1.00 88.88 332 VAL A C 1
ATOM 2547 O O . VAL A 1 332 ? 9.325 -6.670 13.663 1.00 88.88 332 VAL A O 1
ATOM 2550 N N . MET A 1 333 ? 11.014 -5.784 14.837 1.00 81.44 333 MET A N 1
ATOM 2551 C CA . MET A 1 333 ? 11.485 -6.982 15.535 1.00 81.44 333 MET A CA 1
ATOM 2552 C C . MET A 1 333 ? 12.005 -8.084 14.598 1.00 81.44 333 MET A C 1
ATOM 2554 O O . MET A 1 333 ? 12.055 -9.255 14.970 1.00 81.44 333 MET A O 1
ATOM 2558 N N . ASP A 1 334 ? 12.476 -7.706 13.406 1.00 81.94 334 ASP A N 1
ATOM 2559 C CA . ASP A 1 334 ? 13.123 -8.597 12.426 1.00 81.94 334 ASP A CA 1
ATOM 2560 C C . ASP A 1 334 ? 14.647 -8.728 12.639 1.00 81.94 334 ASP A C 1
ATOM 2562 O O . ASP A 1 334 ? 15.346 -9.368 11.851 1.00 81.94 334 ASP A O 1
ATOM 2566 N N . GLY A 1 335 ? 15.181 -8.089 13.687 1.00 82.38 335 GLY A N 1
ATOM 2567 C CA . GLY A 1 335 ? 16.612 -8.025 13.994 1.00 82.38 335 GLY A CA 1
ATOM 2568 C C . GLY A 1 335 ? 17.393 -6.971 13.198 1.00 82.38 335 GLY A C 1
ATOM 2569 O O . GLY A 1 335 ? 18.607 -6.865 13.370 1.00 82.38 335 GLY A O 1
ATOM 2570 N N . SER A 1 336 ? 16.732 -6.181 12.343 1.00 84.00 336 SER A N 1
ATOM 2571 C CA . SER A 1 336 ? 17.377 -5.140 11.531 1.00 84.00 336 SER A CA 1
ATOM 2572 C C . SER A 1 336 ? 17.485 -3.775 12.217 1.00 84.00 336 SER A C 1
ATOM 2574 O O . SER A 1 336 ? 18.209 -2.912 11.716 1.00 84.00 336 SER A O 1
ATOM 2576 N N . GLY A 1 337 ? 16.774 -3.545 13.328 1.00 88.19 337 GLY A N 1
ATOM 2577 C CA . GLY A 1 337 ? 16.716 -2.231 13.978 1.00 88.19 337 GLY A CA 1
ATOM 2578 C C . GLY A 1 337 ? 15.837 -1.212 13.246 1.00 88.19 337 GLY A C 1
ATOM 2579 O O . GLY A 1 337 ? 15.869 -0.024 13.570 1.00 88.19 337 GLY A O 1
ATOM 2580 N N . ARG A 1 338 ? 15.108 -1.627 12.201 1.00 92.19 338 ARG A N 1
ATOM 2581 C CA . ARG A 1 338 ? 14.262 -0.738 11.393 1.00 92.19 338 ARG A CA 1
ATOM 2582 C C . ARG A 1 338 ? 12.891 -0.586 12.034 1.00 92.19 338 ARG A C 1
ATOM 2584 O O . ARG A 1 338 ? 12.305 -1.563 12.484 1.00 92.19 338 ARG A O 1
ATOM 2591 N N . SER A 1 339 ? 12.333 0.621 11.957 1.00 95.62 339 SER A N 1
ATOM 2592 C CA . SER A 1 339 ? 10.932 0.821 12.318 1.00 95.62 339 SER A CA 1
ATOM 2593 C C . SER A 1 339 ? 9.975 0.188 11.309 1.00 95.62 339 SER A C 1
ATOM 2595 O O . SER A 1 339 ? 10.339 -0.029 10.146 1.00 95.62 339 SER A O 1
ATOM 2597 N N . SER A 1 340 ? 8.724 -0.036 11.720 1.00 95.75 340 SER A N 1
ATOM 2598 C CA . SER A 1 340 ? 7.660 -0.534 10.833 1.00 95.75 340 SER A CA 1
ATOM 2599 C C . SER A 1 340 ? 7.511 0.322 9.563 1.00 95.75 340 SER A C 1
ATOM 2601 O O . SER A 1 340 ? 7.456 -0.210 8.452 1.00 95.75 340 SER A O 1
ATOM 2603 N N . VAL A 1 341 ? 7.551 1.657 9.686 1.00 97.31 341 VAL A N 1
ATOM 2604 C CA . VAL A 1 341 ? 7.525 2.576 8.527 1.00 97.31 341 VAL A CA 1
ATOM 2605 C C . VAL A 1 341 ? 8.715 2.351 7.595 1.00 97.31 341 VAL A C 1
ATOM 2607 O O . VAL A 1 341 ? 8.546 2.280 6.375 1.00 97.31 341 VAL A O 1
ATOM 2610 N N . ARG A 1 342 ? 9.931 2.203 8.140 1.00 97.00 342 ARG A N 1
ATOM 2611 C CA . ARG A 1 342 ? 11.118 1.962 7.312 1.00 97.00 342 ARG A CA 1
ATOM 2612 C C . ARG A 1 342 ? 11.046 0.608 6.606 1.00 97.00 342 ARG A C 1
ATOM 2614 O O . ARG A 1 342 ? 11.374 0.532 5.421 1.00 97.00 342 ARG A O 1
ATOM 2621 N N . HIS A 1 343 ? 10.580 -0.430 7.298 1.00 96.81 343 HIS A N 1
ATOM 2622 C CA . HIS A 1 343 ? 10.368 -1.747 6.704 1.00 96.81 343 HIS A CA 1
ATOM 2623 C C . HIS A 1 343 ? 9.379 -1.687 5.531 1.00 96.81 343 HIS A C 1
ATOM 2625 O O . HIS A 1 343 ? 9.628 -2.288 4.480 1.00 96.81 343 HIS A O 1
ATOM 2631 N N . ALA A 1 344 ? 8.289 -0.928 5.681 1.00 97.81 344 ALA A N 1
ATOM 2632 C CA . ALA A 1 344 ? 7.273 -0.768 4.643 1.00 97.81 344 ALA A CA 1
ATOM 2633 C C . ALA A 1 344 ? 7.845 -0.073 3.403 1.00 97.81 344 ALA A C 1
ATOM 2635 O O . ALA A 1 344 ? 7.643 -0.544 2.285 1.00 97.81 344 ALA A O 1
ATOM 2636 N N . ILE A 1 345 ? 8.630 0.996 3.591 1.00 96.81 345 ILE A N 1
ATOM 2637 C CA . ILE A 1 345 ? 9.324 1.696 2.498 1.00 96.81 345 ILE A CA 1
ATOM 2638 C C . ILE A 1 345 ? 10.207 0.729 1.706 1.00 96.81 345 ILE A C 1
ATOM 2640 O O . ILE A 1 345 ? 10.146 0.695 0.473 1.00 96.81 345 ILE A O 1
ATOM 2644 N N . ASP A 1 346 ? 11.037 -0.055 2.395 1.00 91.69 346 ASP A N 1
ATOM 2645 C CA . ASP A 1 346 ? 11.966 -0.979 1.743 1.00 91.69 346 ASP A CA 1
ATOM 2646 C C . ASP A 1 346 ? 11.206 -2.078 0.976 1.00 91.69 346 ASP A C 1
ATOM 2648 O O . ASP A 1 346 ? 11.531 -2.373 -0.182 1.00 91.69 346 ASP A O 1
ATOM 2652 N N . SER A 1 347 ? 10.151 -2.624 1.587 1.00 94.25 347 SER A N 1
ATOM 2653 C CA . SER A 1 347 ? 9.321 -3.693 1.020 1.00 94.25 347 SER A CA 1
ATOM 2654 C C . SER A 1 347 ? 8.530 -3.233 -0.202 1.00 94.25 347 SER A C 1
ATOM 2656 O O . SER A 1 347 ? 8.591 -3.869 -1.256 1.00 94.25 347 SER A O 1
ATOM 2658 N N . MET A 1 348 ? 7.848 -2.090 -0.114 1.00 97.00 348 MET A N 1
ATOM 2659 C CA . MET A 1 348 ? 7.051 -1.556 -1.220 1.00 97.00 348 MET A CA 1
ATOM 2660 C C . MET A 1 348 ? 7.930 -1.140 -2.399 1.00 97.00 348 MET A C 1
ATOM 2662 O O . MET A 1 348 ? 7.605 -1.451 -3.545 1.00 97.00 348 MET A O 1
ATOM 2666 N N . ASN A 1 349 ? 9.101 -0.542 -2.147 1.00 89.88 349 ASN A N 1
ATOM 2667 C CA . ASN A 1 349 ? 10.084 -0.294 -3.204 1.00 89.88 349 ASN A CA 1
ATOM 2668 C C . ASN A 1 349 ? 10.544 -1.599 -3.880 1.00 89.88 349 ASN A C 1
ATOM 2670 O O . ASN A 1 349 ? 10.718 -1.634 -5.101 1.00 89.88 349 ASN A O 1
ATOM 2674 N N . ALA A 1 350 ? 10.748 -2.679 -3.119 1.00 86.50 350 ALA A N 1
ATOM 2675 C CA . ALA A 1 350 ? 11.112 -3.976 -3.682 1.00 86.50 350 ALA A CA 1
ATOM 2676 C C . ALA A 1 350 ? 9.982 -4.574 -4.539 1.00 86.50 350 ALA A C 1
ATOM 2678 O O . ALA A 1 350 ? 10.239 -4.993 -5.672 1.00 86.50 350 ALA A O 1
ATOM 2679 N N . TYR A 1 351 ? 8.739 -4.552 -4.052 1.00 88.56 351 TYR A N 1
ATOM 2680 C CA . TYR A 1 351 ? 7.577 -5.027 -4.806 1.00 88.56 351 TYR A CA 1
ATOM 2681 C C . TYR A 1 351 ? 7.333 -4.218 -6.072 1.00 88.56 351 TYR A C 1
ATOM 2683 O O . TYR A 1 351 ? 7.151 -4.812 -7.133 1.00 88.56 351 TYR A O 1
ATOM 2691 N N . GLY A 1 352 ? 7.426 -2.889 -6.018 1.00 86.38 352 GLY A N 1
ATOM 2692 C CA . GLY A 1 352 ? 7.219 -2.070 -7.209 1.00 86.38 352 GLY A CA 1
ATOM 2693 C C . GLY A 1 352 ? 8.284 -2.293 -8.280 1.00 86.38 352 GLY A C 1
ATOM 2694 O O . GLY A 1 352 ? 7.954 -2.422 -9.459 1.00 86.38 352 GLY A O 1
ATOM 2695 N N . ARG A 1 353 ? 9.556 -2.454 -7.885 1.00 79.44 353 ARG A N 1
ATOM 2696 C CA . ARG A 1 353 ? 10.627 -2.832 -8.825 1.00 79.44 353 ARG A CA 1
ATOM 2697 C C . ARG A 1 353 ? 10.364 -4.187 -9.479 1.00 79.44 353 ARG A C 1
ATOM 2699 O O . ARG A 1 353 ? 10.587 -4.324 -10.677 1.00 79.44 353 ARG A O 1
ATOM 2706 N N . LYS A 1 354 ? 9.880 -5.172 -8.715 1.00 79.94 354 LYS A N 1
ATOM 2707 C CA . LYS A 1 354 ? 9.516 -6.496 -9.242 1.00 79.94 354 LYS A CA 1
ATOM 2708 C C . LYS A 1 354 ? 8.290 -6.430 -10.161 1.00 79.94 354 LYS A C 1
ATOM 2710 O O . LYS A 1 354 ? 8.260 -7.096 -11.189 1.00 79.94 354 LYS A O 1
ATOM 2715 N N . ALA A 1 355 ? 7.295 -5.617 -9.825 1.00 81.88 355 ALA A N 1
ATOM 2716 C CA . ALA A 1 355 ? 6.061 -5.506 -10.593 1.00 81.88 355 ALA A CA 1
ATOM 2717 C C . ALA A 1 355 ? 6.231 -4.764 -11.924 1.00 81.88 355 ALA A C 1
ATOM 2719 O O . ALA A 1 355 ? 5.487 -5.030 -12.859 1.00 81.88 355 ALA A O 1
ATOM 2720 N N . LEU A 1 356 ? 7.194 -3.845 -12.013 1.00 73.25 356 LEU A N 1
ATOM 2721 C CA . LEU A 1 356 ? 7.579 -3.188 -13.269 1.00 73.25 356 LEU A CA 1
ATOM 2722 C C . LEU A 1 356 ? 8.600 -3.998 -14.071 1.00 73.25 356 LEU A C 1
ATOM 2724 O O . LEU A 1 356 ? 8.962 -3.616 -15.180 1.00 73.25 356 LEU A O 1
ATOM 2728 N N . ALA A 1 357 ? 9.096 -5.085 -13.487 1.00 61.12 357 ALA A N 1
ATOM 2729 C CA . ALA A 1 357 ? 9.982 -6.028 -14.134 1.00 61.12 357 ALA A CA 1
ATOM 2730 C C . ALA A 1 357 ? 9.221 -7.151 -14.868 1.00 61.12 357 ALA A C 1
ATOM 2732 O O . ALA A 1 357 ? 9.652 -7.586 -15.938 1.00 61.12 357 ALA A O 1
ATOM 2733 N N . ALA A 1 358 ? 8.117 -7.618 -14.286 1.00 55.69 358 ALA A N 1
ATOM 2734 C CA . ALA A 1 358 ? 7.191 -8.559 -14.915 1.00 55.69 358 ALA A CA 1
ATOM 2735 C C . ALA A 1 358 ? 6.390 -7.879 -16.032 1.00 55.69 358 ALA A C 1
ATOM 2737 O O . ALA A 1 358 ? 6.177 -8.553 -17.063 1.00 55.69 358 ALA A O 1
#

Sequence (358 aa):
MIVNGQFVGYGEGDQGPEVERVRYYLTEKFRWARDMGMTHGDYFDELTERVLIQFQKNVGLPAVGIANYATRMRLYGLKPLPWQRITVYTFAGTWSAADWGFQADVARGLDPGFFTWVPIDYPASFGPIPGGLVTGITSLSYQESVEVAVRAGIKRIAATPGKFMLGGYSQGAEAASLLLREVIHGGSLSHRFADLTGGYTFGNPSREENHTWPGDTLPGRGISPRRIEGTPSTWHDYAHAGDMYTAVPKGDAGDDITAVYDVLTRLQIHDPFQMATDMVAALTGKGGLVEQITELLGNPLNLIDAARAAGIAIRFAASGARDHGTYGIDDVMDGSGRSSVRHAIDSMNAYGRKALAA

pLDDT: mean 82.29, std 18.92, range [32.5, 98.81]

Foldseek 3Di:
DADPNDDFADAAADFDDVQLVLLVLLCVVDPVLVVLVRDGHGHHHPSQLVSLLVVCVVVVHHSRSGCGQLSCCVSVVQQDDPLAAAEEEEFEAAQDALCDDLQNLLVVLADPSRYDYDRQGFQSHQAQQDDHPDHHLGRAFLVVRLVRSLVSVLVVPVVRDAAYEYEYAHSRLQSSQVNVCLCVVVHPNVVCVLRYLAYEYALHLQADAQAAQPQDRQGAAALEPNHHDPDDNRYGYDADCQSCRGRQHDDDRSVLSSLQVVLSRNDHPPDPVVSLVSNCVSCPPPDDVNVVSVVLPPDPDDPCSVVVSSVVVVVVCVRSVCVSRCQCQDDSPNPPNHGNSRVSSVSVNVSSSVSSSD